Protein AF-A0A2V7GV65-F1 (afdb_monomer_lite)

Foldseek 3Di:
DLQVLLVLLVLLLVLLVVVVVPDVVSVVSNVVSVVSSVVSVVVVPDDQDPDLVSNLCVLCVLVVVLVVLVVVLVVLLVRDDQVVLQVVVQVVCCVVPVHNPCLVCQVVDQPQVVLLVVLVVVVVVVCCLPVVLVCCSVPNDPVSNNVSSVVSSVVSSVVSSVCSVRPHPDCVPPPDDGPCSNCVDDSNVVSVVVD

Sequence (19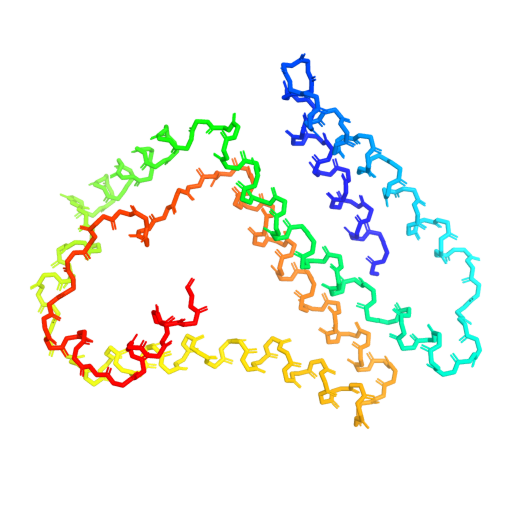5 aa):
MDWWLCAFNIAMAVLWAPLAPAHPTARLLLGCHLLAATLPMLLGWAPPPRARALRLVYDAYPLAWAAAFWTELDLHTRFVNTLRDDQALLSLDRAVFGGHLNQAWLAKMQAGALSELMYLLYLSYYLLLVGVPVFLFFRGTEAQVREGVLRIVLAYLGCILVHAWWPTIGPAVLPLQFPAPLSARWFFRLSHWIA

Radius of gyration: 20.4 Å; chains: 1; bounding box: 42×39×49 Å

Secondary structure (DSSP, 8-state):
-HHHHHHHHHHHHHHHTTTTTT-HHHHHHHHHHHHHHHHHHHHTTSPPPSSHHHHHHHHHHHHHHHHHHHHHHHHHHHHS-HHHHHHHHHHHHHHHHSS-HHHHHHHH---HHHHHHHHHHHHHHHHHHHHHHHHHHHHS-HHHHHHHHHHHHHHHHHHHHHHHHS----TTSS-----HHHHTSHHHHHHHHH-

Structure (mmCIF, N/CA/C/O backbone):
data_AF-A0A2V7GV65-F1
#
_entry.id   AF-A0A2V7GV65-F1
#
loop_
_atom_site.group_PDB
_atom_site.id
_atom_site.type_symbol
_atom_site.label_atom_id
_atom_site.label_alt_id
_atom_site.label_comp_id
_atom_site.label_asym_id
_atom_site.label_entity_id
_atom_site.label_seq_id
_atom_site.pdbx_PDB_ins_code
_atom_site.Cartn_x
_atom_site.Cartn_y
_atom_site.Cartn_z
_atom_site.occupancy
_atom_site.B_iso_or_equiv
_atom_site.auth_seq_id
_atom_site.auth_comp_id
_atom_site.auth_asym_id
_atom_site.auth_atom_id
_atom_site.pdbx_PDB_model_num
ATOM 1 N N . MET A 1 1 ? -3.284 8.066 15.812 1.00 76.56 1 MET A N 1
ATOM 2 C CA . MET A 1 1 ? -3.691 7.165 14.719 1.00 76.56 1 MET A CA 1
ATOM 3 C C . MET A 1 1 ? -4.815 7.791 13.916 1.00 76.56 1 MET A C 1
ATOM 5 O O . MET A 1 1 ? -4.630 8.025 12.733 1.00 76.56 1 MET A O 1
ATOM 9 N N . ASP A 1 2 ? -5.898 8.179 14.583 1.00 83.25 2 ASP A N 1
ATOM 10 C CA . ASP A 1 2 ? -7.108 8.747 13.973 1.00 83.25 2 ASP A CA 1
ATOM 11 C C . ASP A 1 2 ? -6.833 9.970 13.080 1.00 83.25 2 ASP A C 1
ATOM 13 O O . ASP A 1 2 ? -7.269 10.000 11.936 1.00 83.25 2 ASP A O 1
ATOM 17 N N . TRP A 1 3 ? -5.994 10.914 13.526 1.00 85.81 3 TRP A N 1
ATOM 18 C CA . TRP A 1 3 ? -5.584 12.077 12.720 1.00 85.81 3 TRP A CA 1
ATOM 19 C C . TRP A 1 3 ? -4.915 11.718 11.386 1.00 85.81 3 TRP A C 1
ATOM 21 O O . TRP A 1 3 ? -5.128 12.411 10.396 1.00 85.81 3 TRP A O 1
ATOM 31 N N . TRP A 1 4 ? -4.135 10.633 11.338 1.00 87.94 4 TRP A N 1
ATOM 32 C CA . TRP A 1 4 ? -3.495 10.178 10.099 1.00 87.94 4 TRP A CA 1
ATOM 33 C C . TRP A 1 4 ? -4.516 9.604 9.124 1.00 87.94 4 TRP A C 1
ATOM 35 O O . TRP A 1 4 ? -4.431 9.873 7.930 1.00 87.94 4 TRP A O 1
ATOM 45 N N . LEU A 1 5 ? -5.513 8.875 9.628 1.00 88.81 5 LEU A N 1
ATOM 46 C CA . LEU A 1 5 ? -6.619 8.391 8.805 1.00 88.81 5 LEU A CA 1
ATOM 47 C C . LEU A 1 5 ? -7.492 9.543 8.307 1.00 88.81 5 LEU A C 1
ATOM 49 O O . LEU A 1 5 ? -7.909 9.516 7.153 1.00 88.81 5 LEU A O 1
ATOM 53 N N . CYS A 1 6 ? -7.732 10.573 9.123 1.00 90.69 6 CYS A N 1
ATOM 54 C CA . CYS A 1 6 ? -8.422 11.781 8.669 1.00 90.69 6 CYS A CA 1
ATOM 55 C C . CYS A 1 6 ? -7.645 12.475 7.549 1.00 90.69 6 CYS A C 1
ATOM 57 O O . CYS A 1 6 ? -8.202 12.726 6.484 1.00 90.69 6 CYS A O 1
ATOM 59 N N . ALA A 1 7 ? -6.355 12.746 7.774 1.00 91.38 7 ALA A N 1
ATOM 60 C CA . ALA A 1 7 ? -5.491 13.395 6.792 1.00 91.38 7 ALA A CA 1
ATOM 61 C C . ALA A 1 7 ? -5.430 12.602 5.481 1.00 91.38 7 ALA A C 1
ATOM 63 O O . ALA A 1 7 ? -5.526 13.178 4.401 1.00 91.38 7 ALA A O 1
ATOM 64 N N . PHE A 1 8 ? -5.341 11.276 5.575 1.00 91.94 8 PHE A N 1
ATOM 65 C CA . PHE A 1 8 ? -5.341 10.411 4.407 1.00 91.94 8 PHE A CA 1
ATOM 66 C C . PHE A 1 8 ? -6.686 10.426 3.670 1.00 91.94 8 PHE A C 1
ATOM 68 O O . PHE A 1 8 ? -6.701 10.562 2.453 1.00 91.94 8 PHE A O 1
ATOM 75 N N . ASN A 1 9 ? -7.821 10.351 4.375 1.00 93.69 9 ASN A N 1
ATOM 76 C CA . ASN A 1 9 ? -9.134 10.476 3.734 1.00 93.69 9 ASN A CA 1
ATOM 77 C C . ASN A 1 9 ? -9.289 11.835 3.035 1.00 93.69 9 ASN A C 1
ATOM 79 O O . ASN A 1 9 ? -9.802 11.890 1.924 1.00 93.69 9 ASN A O 1
ATOM 83 N N . ILE A 1 10 ? -8.792 12.925 3.625 1.00 94.50 10 ILE A N 1
ATOM 84 C CA . ILE A 1 10 ? -8.769 14.237 2.961 1.00 94.50 10 ILE A CA 1
ATOM 85 C C . ILE A 1 10 ? -7.913 14.186 1.689 1.00 94.50 10 ILE A C 1
ATOM 87 O O . ILE A 1 10 ? -8.344 14.674 0.648 1.00 94.50 10 ILE A O 1
ATOM 91 N N . ALA A 1 11 ? -6.729 13.572 1.743 1.00 94.06 11 ALA A N 1
ATOM 92 C CA . ALA A 1 11 ? -5.868 13.425 0.572 1.00 94.06 11 ALA A CA 1
ATOM 93 C C . ALA A 1 11 ? -6.544 12.613 -0.549 1.00 94.06 11 ALA A C 1
ATOM 95 O O . ALA A 1 11 ? -6.518 13.032 -1.704 1.00 94.06 11 ALA A O 1
ATOM 96 N N . MET A 1 12 ? -7.224 11.514 -0.214 1.00 93.69 12 MET A N 1
ATOM 97 C CA . MET A 1 12 ? -7.997 10.731 -1.186 1.00 93.69 12 MET A CA 1
ATOM 98 C C . MET A 1 12 ? -9.207 11.503 -1.724 1.00 93.69 12 MET A C 1
ATOM 100 O O . MET A 1 12 ? -9.499 11.445 -2.914 1.00 93.69 12 MET A O 1
ATOM 104 N N . ALA A 1 13 ? -9.889 12.300 -0.898 1.00 94.94 13 ALA A N 1
ATOM 105 C CA . ALA A 1 13 ? -10.946 13.188 -1.377 1.00 94.94 13 ALA A CA 1
ATOM 106 C C . ALA A 1 13 ? -10.407 14.187 -2.419 1.00 94.94 13 ALA A C 1
ATOM 108 O O . ALA A 1 13 ? -11.016 14.374 -3.471 1.00 94.94 13 ALA A O 1
ATOM 109 N N . VAL A 1 14 ? -9.237 14.784 -2.167 1.00 95.19 14 VAL A N 1
ATOM 110 C CA . VAL A 1 14 ? -8.560 15.669 -3.131 1.00 95.19 14 VAL A CA 1
ATOM 111 C C . VAL A 1 14 ? -8.212 14.924 -4.421 1.00 95.19 14 VAL A C 1
ATOM 113 O O . VAL A 1 14 ? -8.391 15.483 -5.501 1.00 95.19 14 VAL A O 1
ATOM 116 N N . LEU A 1 15 ? -7.780 13.666 -4.323 1.00 93.19 15 LEU A N 1
ATOM 117 C CA . LEU A 1 15 ? -7.476 12.807 -5.468 1.00 93.19 15 LEU A CA 1
ATOM 118 C C . LEU A 1 15 ? -8.715 12.538 -6.345 1.00 93.19 15 LEU A C 1
ATOM 120 O O . LEU A 1 15 ? -8.641 12.615 -7.569 1.00 93.19 15 LEU A O 1
ATOM 124 N N . TRP A 1 16 ? -9.868 12.258 -5.731 1.00 95.00 16 TRP A N 1
ATOM 125 C CA . TRP A 1 16 ? -11.105 11.929 -6.451 1.00 95.00 16 TRP A CA 1
ATOM 126 C C . TRP A 1 16 ? -11.873 13.143 -6.976 1.00 95.00 16 TRP A C 1
ATOM 128 O O . TRP A 1 16 ? -12.645 13.017 -7.933 1.00 95.00 16 TRP A O 1
ATOM 138 N N . ALA A 1 17 ? -11.679 14.323 -6.383 1.00 96.25 17 ALA A N 1
ATOM 139 C CA . ALA A 1 17 ? -12.426 15.530 -6.734 1.00 96.25 17 ALA A CA 1
ATOM 140 C C . ALA A 1 17 ? -12.362 15.914 -8.232 1.00 96.25 17 ALA A C 1
ATOM 142 O O . ALA A 1 17 ? -13.417 16.221 -8.791 1.00 96.25 17 ALA A O 1
ATOM 143 N N . PRO A 1 18 ? -11.211 15.845 -8.931 1.00 95.12 18 PRO A N 1
ATOM 144 C CA . PRO A 1 18 ? -11.138 16.140 -10.364 1.00 95.12 18 PRO A CA 1
ATOM 145 C C . PRO A 1 18 ? -11.919 15.155 -11.245 1.00 95.12 18 PRO A C 1
ATOM 147 O O . PRO A 1 18 ? -12.380 15.526 -12.322 1.00 95.12 18 PRO A O 1
ATOM 150 N N . LEU A 1 19 ? -12.086 13.907 -10.796 1.00 94.50 19 LEU A N 1
ATOM 151 C CA . LEU A 1 19 ? -12.763 12.838 -11.542 1.00 94.50 19 LEU A CA 1
ATOM 152 C C . LEU A 1 19 ? -14.285 12.828 -11.307 1.00 94.50 19 LEU A C 1
ATOM 154 O O . LEU A 1 19 ? -15.048 12.295 -12.118 1.00 94.50 19 LEU A O 1
ATOM 158 N N . ALA A 1 20 ? -14.743 13.439 -10.213 1.00 95.81 20 ALA A N 1
ATOM 159 C CA . ALA A 1 20 ? -16.138 13.481 -9.780 1.00 95.81 20 ALA A CA 1
ATOM 160 C C . ALA A 1 20 ? -17.137 14.046 -10.827 1.00 95.81 20 ALA A C 1
ATOM 162 O O . ALA A 1 20 ? -18.238 13.499 -10.966 1.00 95.81 20 ALA A O 1
ATOM 163 N N . PRO A 1 21 ? -16.827 15.091 -11.619 1.00 95.81 21 PRO A N 1
ATOM 164 C CA . PRO A 1 21 ? -17.759 15.570 -12.642 1.00 95.81 21 PRO A CA 1
ATOM 165 C C . PRO A 1 21 ? -18.045 14.516 -13.721 1.00 95.81 21 PRO A C 1
ATOM 167 O O . PRO A 1 21 ? -19.189 14.371 -14.154 1.00 95.81 21 PRO A O 1
ATOM 170 N N . ALA A 1 22 ? -17.023 13.744 -14.102 1.00 94.50 22 ALA A N 1
ATOM 171 C CA . ALA A 1 22 ? -17.084 12.784 -15.200 1.00 94.50 22 ALA A CA 1
ATOM 172 C C . ALA A 1 22 ? -17.579 11.391 -14.773 1.00 94.50 22 ALA A C 1
ATOM 174 O O . ALA A 1 22 ? -18.235 10.712 -15.563 1.00 94.50 22 ALA A O 1
ATOM 175 N N . HIS A 1 23 ? -17.311 10.964 -13.532 1.00 94.94 23 HIS A N 1
ATOM 176 C CA . HIS A 1 23 ? -17.555 9.584 -13.102 1.00 94.94 23 HIS A CA 1
ATOM 177 C C . HIS A 1 23 ? -18.429 9.500 -11.836 1.00 94.94 23 HIS A C 1
ATOM 179 O O . HIS A 1 23 ? -18.063 10.047 -10.794 1.00 94.94 23 HIS A O 1
ATOM 185 N N . PRO A 1 24 ? -19.565 8.769 -11.862 1.00 94.94 24 PRO A N 1
ATOM 186 C CA . PRO A 1 24 ? -20.436 8.629 -10.692 1.00 94.94 24 PRO A CA 1
ATOM 187 C C . PRO A 1 24 ? -19.741 7.909 -9.531 1.00 94.94 24 PRO A C 1
ATOM 189 O O . PRO A 1 24 ? -19.934 8.287 -8.379 1.00 94.94 24 PRO A O 1
ATOM 192 N N . THR A 1 25 ? -18.885 6.929 -9.828 1.00 94.00 25 THR A N 1
ATOM 193 C CA . THR A 1 25 ? -18.099 6.215 -8.815 1.00 94.00 25 THR A CA 1
ATOM 194 C C . THR A 1 25 ? -17.119 7.146 -8.102 1.00 94.00 25 THR A C 1
ATOM 196 O O . THR A 1 25 ? -17.028 7.104 -6.881 1.00 94.00 25 THR A O 1
ATOM 199 N N . ALA A 1 26 ? -16.465 8.058 -8.832 1.00 94.31 26 ALA A N 1
ATOM 200 C CA . ALA A 1 26 ? -15.588 9.067 -8.239 1.00 94.31 26 ALA A CA 1
ATOM 201 C C . ALA A 1 26 ? -16.354 10.034 -7.320 1.00 94.31 26 ALA A C 1
ATOM 203 O O . ALA A 1 26 ? -15.852 10.392 -6.258 1.00 94.31 26 ALA A O 1
ATOM 204 N N . ARG A 1 27 ? -17.597 10.412 -7.671 1.00 95.88 27 ARG A N 1
ATOM 205 C CA . ARG A 1 27 ? -18.460 11.213 -6.774 1.00 95.88 27 ARG A CA 1
ATOM 206 C C . ARG A 1 27 ? -18.785 10.483 -5.484 1.00 95.88 27 ARG A C 1
ATOM 208 O O . ARG A 1 27 ? -18.746 11.092 -4.418 1.00 95.88 27 ARG A O 1
ATOM 215 N N . LEU A 1 28 ? -19.136 9.203 -5.595 1.00 95.75 28 LEU A N 1
ATOM 216 C CA . LEU A 1 28 ? -19.447 8.381 -4.434 1.00 95.75 28 LEU A CA 1
ATOM 217 C C . LEU A 1 28 ? -18.231 8.291 -3.510 1.00 95.75 28 LEU A C 1
ATOM 219 O O . LEU A 1 28 ? -18.363 8.581 -2.327 1.00 95.75 28 LEU A O 1
ATOM 223 N N . LEU A 1 29 ? -17.054 7.976 -4.055 1.00 94.94 29 LEU A N 1
ATOM 224 C CA . LEU A 1 29 ? -15.817 7.861 -3.281 1.00 94.94 29 LEU A CA 1
ATOM 225 C C . LEU A 1 29 ? -15.398 9.187 -2.650 1.00 94.94 29 LEU A C 1
ATOM 227 O O . LEU A 1 29 ? -15.085 9.215 -1.463 1.00 94.94 29 LEU A O 1
ATOM 231 N N . LEU A 1 30 ? -15.498 10.299 -3.382 1.00 95.88 30 LEU A N 1
ATOM 232 C CA . LEU A 1 30 ? -15.306 11.636 -2.820 1.00 95.88 30 LEU A CA 1
ATOM 233 C C . LEU A 1 30 ? -16.209 11.862 -1.596 1.00 95.88 30 LEU A C 1
ATOM 235 O O . LEU A 1 30 ? -15.724 12.250 -0.534 1.00 95.88 30 LEU A O 1
ATOM 239 N N . GLY A 1 31 ? -17.511 11.587 -1.726 1.00 95.50 31 GLY A N 1
ATOM 240 C CA . GLY A 1 31 ? -18.463 11.708 -0.620 1.00 95.50 31 GLY A CA 1
ATOM 241 C C . GLY A 1 31 ? -18.125 10.785 0.554 1.00 95.50 31 GLY A C 1
ATOM 242 O O . GLY A 1 31 ? -18.148 11.224 1.706 1.00 95.50 31 GLY A O 1
ATOM 243 N N . CYS A 1 32 ? -17.750 9.536 0.267 1.00 94.12 32 CYS A N 1
ATOM 244 C CA . CYS A 1 32 ? -17.309 8.568 1.265 1.00 94.12 32 CYS A CA 1
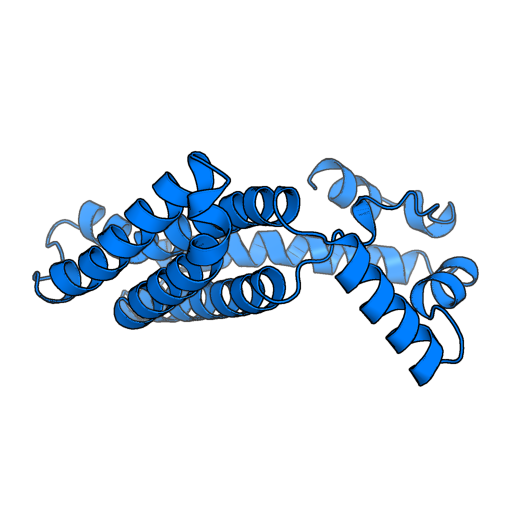ATOM 245 C C . CYS A 1 32 ? -16.081 9.067 2.028 1.00 94.12 32 CYS A C 1
ATOM 247 O O . CYS A 1 32 ? -16.111 9.044 3.252 1.00 94.12 32 CYS A O 1
ATOM 249 N N . HIS A 1 33 ? -15.044 9.577 1.362 1.00 94.38 33 HIS A N 1
ATOM 250 C CA . HIS A 1 33 ? -13.856 10.095 2.046 1.00 94.38 33 HIS A CA 1
ATOM 251 C C . HIS A 1 33 ? -14.125 11.362 2.847 1.00 94.38 33 HIS A C 1
ATOM 253 O O . HIS A 1 33 ? -13.596 11.495 3.947 1.00 94.38 33 HIS A O 1
ATOM 259 N N . LEU A 1 34 ? -14.953 12.281 2.345 1.00 93.88 34 LEU A N 1
ATOM 260 C CA . LEU A 1 34 ? -15.326 13.476 3.106 1.00 93.88 34 LEU A CA 1
ATOM 261 C C . LEU A 1 34 ? -16.069 13.096 4.390 1.00 93.88 34 LEU A C 1
ATOM 263 O O . LEU A 1 34 ? -15.726 13.586 5.466 1.00 93.88 34 LEU A O 1
ATOM 267 N N . LEU A 1 35 ? -17.032 12.173 4.303 1.00 92.31 35 LEU A N 1
ATOM 268 C CA . LEU A 1 35 ? -17.715 11.636 5.479 1.00 92.31 35 LEU A CA 1
ATOM 269 C C . LEU A 1 35 ? -16.721 10.924 6.402 1.00 92.31 35 LEU A C 1
A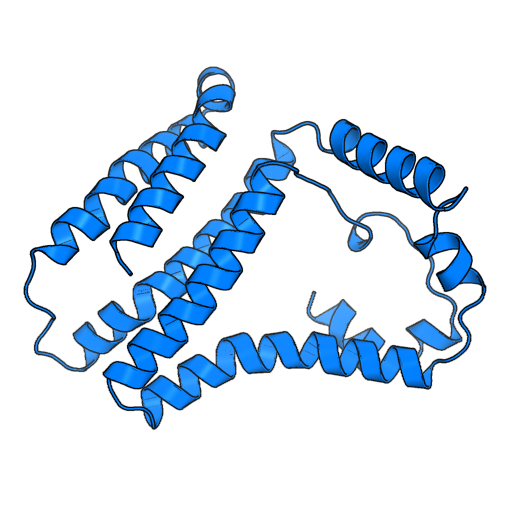TOM 271 O O . LEU A 1 35 ? -16.695 11.149 7.612 1.00 92.31 35 LEU A O 1
ATOM 275 N N . ALA A 1 36 ? -15.870 10.083 5.834 1.00 89.88 36 ALA A N 1
ATOM 276 C CA . ALA A 1 36 ? -14.982 9.240 6.599 1.00 89.88 36 ALA A CA 1
ATOM 277 C C . ALA A 1 36 ? -13.762 9.977 7.169 1.00 89.88 36 ALA A C 1
ATOM 279 O O . ALA A 1 36 ? -13.167 9.496 8.123 1.00 89.88 36 ALA A O 1
ATOM 280 N N . ALA A 1 37 ? -13.445 11.181 6.693 1.00 90.44 37 ALA A N 1
ATOM 281 C CA . ALA A 1 37 ? -12.513 12.092 7.354 1.00 90.44 37 ALA A CA 1
ATOM 282 C C . ALA A 1 37 ? -13.072 12.633 8.683 1.00 90.44 37 ALA A C 1
ATOM 284 O O . ALA A 1 37 ? -12.301 12.966 9.581 1.00 90.44 37 ALA A O 1
ATOM 285 N N . THR A 1 38 ? -14.400 12.694 8.841 1.00 86.50 38 THR A N 1
ATOM 286 C CA . THR A 1 38 ? -15.036 13.155 10.090 1.00 86.50 38 THR A CA 1
ATOM 287 C C . THR A 1 38 ? -15.172 12.044 11.133 1.00 86.50 38 THR A C 1
ATOM 289 O O . THR A 1 38 ? -15.122 12.307 12.332 1.00 86.50 38 THR A O 1
ATOM 292 N N . LEU A 1 39 ? -15.279 10.786 10.696 1.00 81.12 39 LEU A N 1
ATOM 293 C CA . LEU A 1 39 ? -15.510 9.622 11.559 1.00 81.12 39 LEU A CA 1
ATOM 294 C C . LEU A 1 39 ? -14.404 9.390 12.607 1.00 81.12 39 LEU A C 1
ATOM 296 O O . LEU A 1 39 ? -14.743 9.284 13.785 1.00 81.12 39 LEU A O 1
ATOM 300 N N . PRO A 1 40 ? -13.101 9.362 12.264 1.00 74.50 40 PRO A N 1
ATOM 301 C CA . PRO A 1 40 ? -12.049 9.202 13.260 1.00 74.50 40 PRO A CA 1
ATOM 302 C C . PRO A 1 40 ? -11.941 10.415 14.194 1.00 74.50 40 PRO A C 1
ATOM 304 O O . PRO A 1 40 ? -11.561 10.248 15.349 1.00 74.50 40 PRO A O 1
ATOM 307 N N . MET A 1 41 ? -12.332 11.621 13.749 1.00 73.25 41 MET A N 1
ATOM 308 C CA . MET A 1 41 ? -12.416 12.790 14.640 1.00 73.25 41 MET A CA 1
ATOM 309 C C . MET A 1 41 ? -13.515 12.604 15.692 1.00 73.25 41 MET A C 1
ATOM 311 O O . MET A 1 41 ? -13.284 12.867 16.868 1.00 73.25 41 MET A O 1
ATOM 315 N N . LEU A 1 42 ? -14.684 12.100 15.281 1.00 77.44 42 LEU A N 1
ATOM 316 C CA . LEU A 1 42 ? -15.796 11.795 16.185 1.00 77.44 42 LEU A CA 1
ATOM 317 C C . LEU A 1 42 ? -15.453 10.645 17.144 1.00 77.44 42 LEU A C 1
ATOM 319 O O . LEU A 1 42 ? -15.747 10.723 18.336 1.00 77.44 42 LEU A O 1
ATOM 323 N N . LEU A 1 43 ? -14.797 9.595 16.644 1.00 74.50 43 LEU A N 1
ATOM 324 C CA . LEU A 1 43 ? -14.360 8.455 17.454 1.00 74.50 43 LEU A CA 1
ATOM 325 C C . LEU A 1 43 ? -13.249 8.830 18.439 1.00 74.50 43 LEU A C 1
ATOM 327 O O . LEU A 1 43 ? -13.245 8.317 19.554 1.00 74.50 43 LEU A O 1
ATOM 331 N N . GLY A 1 44 ? -12.362 9.761 18.078 1.00 71.19 44 GLY A N 1
ATOM 332 C CA . GLY A 1 44 ? -11.310 10.259 18.966 1.00 71.19 44 GLY A CA 1
ATOM 333 C C . GLY A 1 44 ? -11.835 10.992 20.207 1.00 71.19 44 GLY A C 1
ATOM 334 O O . GLY A 1 44 ? -11.093 11.168 21.172 1.00 71.19 44 GLY A O 1
ATOM 335 N N . TRP A 1 45 ? -13.104 11.413 20.207 1.00 76.12 45 TRP A N 1
ATOM 336 C CA . TRP A 1 45 ? -13.772 12.008 21.371 1.00 76.12 45 TRP A CA 1
ATOM 337 C C . TRP A 1 45 ? -14.529 10.983 22.221 1.00 76.12 45 TRP A C 1
ATOM 339 O O . TRP A 1 45 ? -14.919 11.286 23.350 1.00 76.12 45 TRP A O 1
ATOM 349 N N . ALA A 1 46 ? -14.737 9.769 21.709 1.00 80.94 46 ALA A N 1
ATOM 350 C CA . ALA A 1 46 ? -15.391 8.706 22.451 1.00 80.94 46 ALA A CA 1
ATOM 351 C C . ALA A 1 46 ? -14.384 7.992 23.374 1.00 80.94 46 ALA A 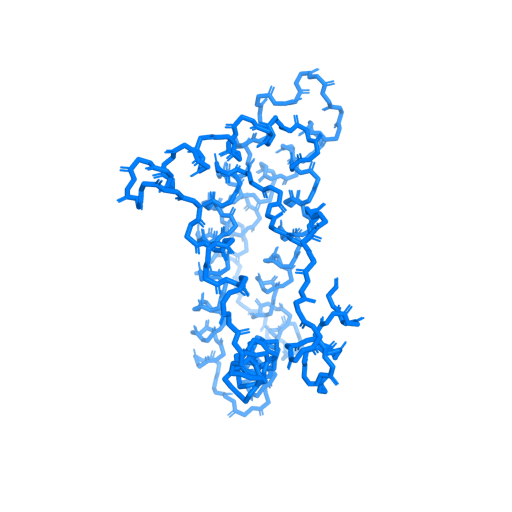C 1
ATOM 353 O O . ALA A 1 46 ? -13.243 7.735 22.982 1.00 80.94 46 ALA A O 1
ATOM 354 N N . PRO A 1 47 ? -14.781 7.617 24.604 1.00 79.69 47 PRO A N 1
ATOM 355 C CA . PRO A 1 47 ? -13.938 6.777 25.441 1.00 79.69 47 PRO A CA 1
ATOM 356 C C . PRO A 1 47 ? -13.747 5.402 24.777 1.00 79.69 47 PRO A C 1
ATOM 358 O O . PRO A 1 47 ? -14.694 4.860 24.198 1.00 79.69 47 PRO A O 1
ATOM 361 N N . PRO A 1 48 ? -12.556 4.790 24.891 1.00 82.00 48 PRO A N 1
ATOM 362 C CA . PRO A 1 48 ? -12.286 3.517 24.240 1.00 82.00 48 PRO A CA 1
ATOM 363 C C . PRO A 1 48 ? -13.197 2.406 24.797 1.00 82.00 48 PRO A C 1
ATOM 365 O O . PRO A 1 48 ? -13.461 2.377 26.009 1.00 82.00 48 PRO A O 1
ATOM 368 N N . PRO A 1 49 ? -13.653 1.449 23.963 1.00 87.00 49 PRO A N 1
ATOM 369 C CA . PRO A 1 49 ? -14.601 0.422 24.386 1.00 87.00 49 PRO A CA 1
ATOM 370 C C . PRO A 1 49 ? -14.100 -0.396 25.581 1.00 87.00 49 PRO A C 1
ATOM 372 O O . PRO A 1 49 ? -12.945 -0.825 25.622 1.00 87.00 49 PRO A O 1
ATOM 375 N N . ARG A 1 50 ? -14.970 -0.654 26.565 1.00 87.06 50 ARG A N 1
ATOM 376 C CA . ARG A 1 50 ? -14.617 -1.466 27.748 1.00 87.06 50 ARG A CA 1
ATOM 377 C C . ARG A 1 50 ? -14.548 -2.963 27.440 1.00 87.06 50 ARG A C 1
ATOM 379 O O . ARG A 1 50 ? -13.730 -3.669 28.017 1.00 87.06 50 ARG A O 1
ATOM 386 N N . ALA A 1 51 ? -15.398 -3.451 26.537 1.00 90.75 51 ALA A N 1
ATOM 387 C CA . ALA A 1 51 ? -15.406 -4.856 26.151 1.00 90.75 51 ALA A CA 1
ATOM 388 C C . ALA A 1 51 ? -14.170 -5.192 25.305 1.00 90.75 51 ALA A C 1
ATOM 390 O O . ALA A 1 51 ? -13.899 -4.524 24.306 1.00 90.75 51 ALA A O 1
ATOM 391 N N . ARG A 1 52 ? -13.456 -6.266 25.667 1.00 85.38 52 ARG A N 1
ATOM 392 C CA . ARG A 1 52 ? -12.213 -6.688 24.998 1.00 85.38 52 ARG A CA 1
ATOM 393 C C . ARG A 1 52 ? -12.387 -6.905 23.492 1.00 85.38 52 ARG A C 1
ATOM 395 O O . ARG A 1 52 ? -11.531 -6.486 22.725 1.00 85.38 52 ARG A O 1
ATOM 402 N N . ALA A 1 53 ? -13.495 -7.518 23.073 1.00 87.75 53 ALA A N 1
ATOM 403 C CA . ALA A 1 53 ? -13.783 -7.751 21.657 1.00 87.75 53 ALA A CA 1
ATOM 404 C C . ALA A 1 53 ? -13.949 -6.436 20.877 1.00 87.75 53 ALA A C 1
ATOM 406 O O . ALA A 1 53 ? -13.344 -6.264 19.825 1.00 87.75 53 ALA A O 1
ATOM 407 N N . LEU A 1 54 ? -14.703 -5.476 21.425 1.00 88.38 54 LEU A N 1
ATOM 408 C CA . LEU A 1 54 ? -14.887 -4.160 20.804 1.00 88.38 54 LEU A CA 1
ATOM 409 C C . LEU A 1 54 ? -13.587 -3.355 20.770 1.00 88.38 54 LEU A C 1
ATOM 411 O O . LEU A 1 54 ? -13.334 -2.651 19.799 1.00 88.38 54 LEU A O 1
ATOM 415 N N . ARG A 1 55 ? -12.748 -3.479 21.803 1.00 87.50 55 ARG A N 1
ATOM 416 C CA . ARG A 1 55 ? -11.424 -2.851 21.822 1.00 87.50 55 ARG A CA 1
ATOM 417 C C . ARG A 1 55 ? -10.505 -3.433 20.753 1.00 87.50 55 ARG A C 1
ATOM 419 O O . ARG A 1 55 ? -9.855 -2.674 20.057 1.00 87.50 55 ARG A O 1
ATOM 426 N N . LEU A 1 56 ? -10.516 -4.751 20.557 1.00 86.56 56 LEU A N 1
ATOM 427 C CA . LEU A 1 56 ? -9.735 -5.383 19.492 1.00 86.56 56 LEU A CA 1
ATOM 428 C C . LEU A 1 56 ? -10.178 -4.904 18.103 1.00 86.56 56 LEU A C 1
ATOM 430 O O . LEU A 1 56 ? -9.333 -4.605 17.268 1.00 86.56 56 LEU A O 1
ATOM 434 N N . VAL A 1 57 ? -11.487 -4.765 17.873 1.00 88.50 57 VAL A N 1
ATOM 435 C CA . VAL A 1 57 ? -12.008 -4.160 16.636 1.00 88.50 57 VAL A CA 1
ATOM 436 C C . VAL A 1 57 ? -11.552 -2.704 16.509 1.00 88.50 57 VAL A C 1
ATOM 438 O O . VAL A 1 57 ? -11.115 -2.300 15.437 1.00 88.50 57 VAL A O 1
ATOM 441 N N . TYR A 1 58 ? -11.591 -1.933 17.598 1.00 87.69 58 TYR A N 1
ATOM 442 C CA . TYR A 1 58 ? -11.110 -0.551 17.629 1.00 87.69 58 TYR A CA 1
ATOM 443 C C . TYR A 1 58 ? -9.595 -0.429 17.368 1.00 87.69 58 TYR A C 1
ATOM 445 O O . TYR A 1 58 ? -9.144 0.501 16.715 1.00 87.69 58 TYR A O 1
ATOM 453 N N . ASP A 1 59 ? -8.782 -1.372 17.825 1.00 89.06 59 ASP A N 1
ATOM 454 C CA . ASP A 1 59 ? -7.342 -1.336 17.563 1.00 89.06 59 ASP A CA 1
ATOM 455 C C . ASP A 1 59 ? -7.002 -1.852 16.153 1.00 89.06 59 ASP A C 1
ATOM 457 O O . ASP A 1 59 ? -5.991 -1.459 15.572 1.00 89.06 59 ASP A O 1
ATOM 461 N N . ALA A 1 60 ? -7.849 -2.713 15.577 1.00 90.44 60 ALA A N 1
ATOM 462 C CA . ALA A 1 60 ? -7.639 -3.321 14.264 1.00 90.44 60 ALA A CA 1
ATOM 463 C C . ALA A 1 60 ? -8.280 -2.552 13.095 1.00 90.44 60 ALA A C 1
ATOM 465 O O . ALA A 1 60 ? -7.844 -2.735 11.955 1.00 90.44 60 ALA A O 1
ATOM 466 N N . TYR A 1 61 ? -9.286 -1.696 13.334 1.00 89.75 61 TYR A N 1
ATOM 467 C CA . TYR A 1 61 ? -10.024 -1.008 12.260 1.00 89.75 61 TYR A CA 1
ATOM 468 C C . TYR A 1 61 ? -9.127 -0.271 11.250 1.00 89.75 61 TYR A C 1
ATOM 470 O O . TYR A 1 61 ? -9.445 -0.302 10.060 1.00 89.75 61 TYR A O 1
ATOM 478 N N . PRO A 1 62 ? -7.991 0.341 11.636 1.00 91.12 62 PRO A N 1
ATOM 479 C CA . PRO A 1 62 ? -7.157 1.036 10.665 1.00 91.12 62 PRO A CA 1
ATOM 480 C C . PRO A 1 62 ? -6.465 0.107 9.663 1.00 91.12 62 PRO A C 1
ATOM 482 O O . PRO A 1 62 ? -6.164 0.535 8.552 1.00 91.12 62 PRO A O 1
ATOM 485 N N . LEU A 1 63 ? -6.214 -1.157 10.031 1.00 91.88 63 LEU A N 1
ATOM 486 C CA . LEU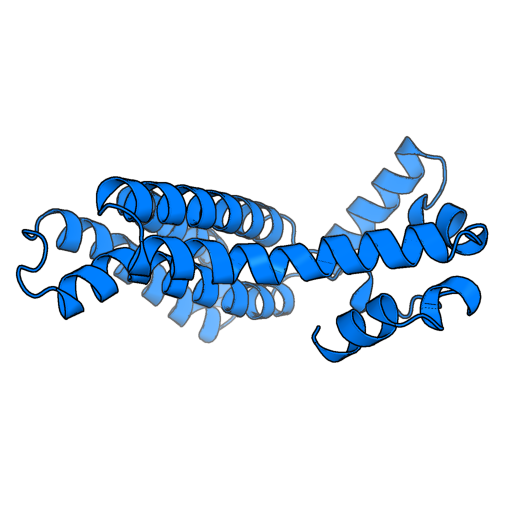 A 1 63 ? -5.690 -2.159 9.097 1.00 91.88 63 LEU A CA 1
ATOM 487 C C . LEU A 1 63 ? -6.736 -2.495 8.036 1.00 91.88 63 LEU A C 1
ATOM 489 O O . LEU A 1 63 ? -6.414 -2.546 6.851 1.00 91.88 63 LEU A O 1
ATOM 493 N N . ALA A 1 64 ? -7.994 -2.672 8.455 1.00 90.19 64 ALA A N 1
ATOM 494 C CA . ALA A 1 64 ? -9.106 -2.868 7.528 1.00 90.19 64 ALA A CA 1
ATOM 495 C C . ALA A 1 64 ? -9.255 -1.660 6.592 1.00 90.19 64 ALA A C 1
ATOM 497 O O . ALA A 1 64 ? -9.488 -1.819 5.396 1.00 90.19 64 ALA A O 1
ATOM 498 N N . TRP A 1 65 ? -9.038 -0.459 7.124 1.00 89.19 65 TRP A N 1
ATOM 499 C CA . TRP A 1 65 ? -9.058 0.768 6.345 1.00 89.19 65 TRP A CA 1
ATOM 500 C C . TRP A 1 65 ? -7.929 0.835 5.307 1.00 89.19 65 TRP A C 1
ATOM 502 O O . TRP A 1 65 ? -8.184 1.126 4.141 1.00 89.19 65 TRP A O 1
ATOM 512 N N . ALA A 1 66 ? -6.694 0.508 5.697 1.00 89.56 66 ALA A N 1
ATOM 513 C CA . ALA A 1 66 ? -5.563 0.436 4.771 1.00 89.56 66 ALA A CA 1
ATOM 514 C C . ALA A 1 66 ? -5.803 -0.593 3.650 1.00 89.56 66 ALA A C 1
ATOM 516 O O . ALA A 1 66 ? -5.498 -0.320 2.490 1.00 89.56 66 ALA A O 1
ATOM 517 N N . ALA A 1 67 ? -6.404 -1.743 3.975 1.00 89.31 67 ALA A N 1
ATOM 518 C CA . ALA A 1 67 ? -6.786 -2.747 2.984 1.00 89.31 67 ALA A CA 1
ATOM 519 C C . ALA A 1 67 ? -7.874 -2.239 2.019 1.00 89.31 67 ALA A C 1
ATOM 521 O O . ALA A 1 67 ? -7.779 -2.471 0.816 1.00 89.31 67 ALA A O 1
ATOM 522 N N . ALA A 1 68 ? -8.876 -1.506 2.516 1.00 90.25 68 ALA A N 1
ATOM 523 C CA . ALA A 1 68 ? -9.899 -0.897 1.666 1.00 90.25 68 ALA A CA 1
ATOM 524 C C . ALA A 1 68 ? -9.286 0.113 0.680 1.00 90.25 68 ALA A C 1
ATOM 526 O O . ALA A 1 68 ? -9.541 0.031 -0.521 1.00 90.25 68 ALA A O 1
ATOM 527 N N . PHE A 1 69 ? -8.397 0.991 1.154 1.00 90.12 69 PHE A N 1
ATOM 528 C CA . PHE A 1 69 ? -7.694 1.943 0.288 1.00 90.12 69 PHE A CA 1
ATOM 529 C C . PHE A 1 69 ? -6.832 1.264 -0.777 1.00 90.12 69 PHE A C 1
ATOM 531 O O . PHE A 1 69 ? -6.734 1.757 -1.897 1.00 90.12 69 PHE A O 1
ATOM 538 N N . TRP A 1 70 ? -6.229 0.116 -0.459 1.00 87.38 70 TRP A N 1
ATOM 539 C CA . TRP A 1 70 ? -5.492 -0.662 -1.452 1.00 87.38 70 TRP A CA 1
ATOM 540 C C . TRP A 1 70 ? -6.391 -1.108 -2.613 1.00 87.38 70 TRP A C 1
ATOM 542 O O . TRP A 1 70 ? -6.014 -0.970 -3.772 1.00 87.38 70 TRP A O 1
ATOM 552 N N . THR A 1 71 ? -7.604 -1.589 -2.322 1.00 87.50 71 THR A N 1
ATOM 553 C CA . THR A 1 71 ? -8.558 -1.983 -3.379 1.00 87.50 71 THR A CA 1
ATOM 554 C C . THR A 1 71 ? -9.065 -0.795 -4.193 1.00 87.50 71 THR A C 1
ATOM 556 O O . THR A 1 71 ? -9.314 -0.908 -5.389 1.00 87.50 71 THR A O 1
ATOM 559 N N . GLU A 1 72 ? -9.187 0.362 -3.554 1.00 91.44 72 GLU A N 1
ATOM 560 C CA . GLU A 1 72 ? -9.611 1.602 -4.192 1.00 91.44 72 GLU A CA 1
ATOM 561 C C . GLU A 1 72 ? -8.566 2.138 -5.183 1.00 91.44 72 GLU A C 1
ATOM 563 O O . GLU A 1 72 ? -8.912 2.744 -6.199 1.00 91.44 72 GLU A O 1
ATOM 568 N N . LEU A 1 73 ? -7.286 1.862 -4.931 1.00 88.25 73 LEU A N 1
ATOM 569 C CA . LEU A 1 73 ? -6.182 2.268 -5.793 1.00 88.25 73 LEU A CA 1
ATOM 570 C C . LEU A 1 73 ? -6.274 1.646 -7.196 1.00 88.25 73 LEU A C 1
ATOM 572 O O . LEU A 1 73 ? -6.060 2.348 -8.180 1.00 88.25 73 LEU A O 1
ATOM 576 N N . ASP A 1 74 ? -6.665 0.370 -7.298 1.00 86.12 74 ASP A N 1
ATOM 577 C CA . ASP A 1 74 ? -6.918 -0.304 -8.586 1.00 86.12 74 ASP A CA 1
ATOM 578 C C . ASP A 1 74 ? -8.068 0.350 -9.366 1.00 86.12 74 ASP A C 1
ATOM 580 O O . ASP A 1 74 ? -8.084 0.384 -10.595 1.00 86.12 74 ASP A O 1
ATOM 584 N N . LEU A 1 75 ? -9.049 0.905 -8.660 1.00 89.25 75 LEU A N 1
ATOM 585 C CA . LEU A 1 75 ? -10.118 1.648 -9.305 1.00 89.25 75 LEU A CA 1
ATOM 586 C C . LEU A 1 75 ? -9.620 3.015 -9.793 1.00 89.25 75 LEU A C 1
ATOM 588 O O . LEU A 1 75 ? -9.969 3.430 -10.897 1.00 89.25 75 LEU A O 1
ATOM 592 N N . HIS A 1 76 ? -8.791 3.698 -9.002 1.00 90.62 76 HIS A N 1
ATOM 593 C CA . HIS A 1 76 ? -8.189 4.971 -9.390 1.00 90.62 76 HIS A CA 1
ATOM 594 C C . HIS A 1 76 ? -7.325 4.836 -10.652 1.00 90.62 76 HIS A C 1
ATOM 596 O O . HIS A 1 76 ? -7.502 5.615 -11.592 1.00 90.62 76 HIS A O 1
ATOM 602 N N . THR A 1 77 ? -6.463 3.815 -10.731 1.00 88.25 77 THR A N 1
ATOM 603 C CA . THR A 1 77 ? -5.590 3.572 -11.898 1.00 88.25 77 THR A CA 1
ATOM 604 C C . THR A 1 77 ? -6.368 3.359 -13.201 1.00 88.25 77 THR A C 1
ATOM 606 O O . THR A 1 77 ? -5.852 3.673 -14.269 1.00 88.25 77 THR A O 1
ATOM 609 N N . ARG A 1 78 ? -7.625 2.899 -13.139 1.00 86.94 78 ARG A N 1
ATOM 610 C CA . ARG A 1 78 ? -8.506 2.742 -14.315 1.00 86.94 78 ARG A CA 1
ATOM 611 C C . ARG A 1 78 ? -9.089 4.055 -14.837 1.00 86.94 78 ARG A C 1
ATOM 613 O O . ARG A 1 78 ? -9.521 4.102 -15.987 1.00 86.94 78 ARG A O 1
ATOM 620 N N . PHE A 1 79 ? -9.150 5.095 -14.007 1.00 88.56 79 PHE A N 1
ATOM 621 C CA . PHE A 1 79 ? -9.718 6.396 -14.378 1.00 88.56 79 PHE A CA 1
ATOM 622 C C . PHE A 1 79 ? -8.664 7.431 -14.779 1.00 88.56 79 PHE A C 1
ATOM 624 O O . PHE A 1 79 ? -9.006 8.458 -15.365 1.00 88.56 79 PHE A O 1
ATOM 631 N N . VAL A 1 80 ? -7.393 7.170 -14.483 1.00 88.06 80 VAL A N 1
ATOM 632 C CA . VAL A 1 80 ? -6.271 8.066 -14.781 1.00 88.06 80 VAL A CA 1
ATOM 633 C C . VAL A 1 80 ? -5.414 7.526 -15.922 1.00 88.06 80 VAL A C 1
ATOM 635 O O . VAL A 1 80 ? -5.357 6.327 -16.180 1.00 88.06 80 VAL A O 1
ATOM 638 N N . ASN A 1 81 ? -4.741 8.428 -16.638 1.00 83.88 81 ASN A N 1
ATOM 639 C CA . ASN A 1 81 ? -3.879 8.055 -17.757 1.00 83.88 81 ASN A CA 1
ATOM 640 C C . ASN A 1 81 ? -2.494 7.606 -17.269 1.00 83.88 81 ASN A C 1
ATOM 642 O O . ASN A 1 81 ? -1.525 8.362 -17.343 1.00 83.88 81 ASN A O 1
ATOM 646 N N . THR A 1 82 ? -2.404 6.357 -16.829 1.00 85.06 82 THR A N 1
ATOM 647 C CA . THR A 1 82 ? -1.159 5.725 -16.366 1.00 85.06 82 THR A CA 1
ATOM 648 C C . THR A 1 82 ? -0.078 5.621 -17.444 1.00 85.06 82 THR A C 1
ATOM 650 O O . THR A 1 82 ? 1.106 5.646 -17.124 1.00 85.06 82 THR A O 1
ATOM 653 N N . LEU A 1 83 ? -0.442 5.588 -18.735 1.00 84.00 83 LEU A N 1
ATOM 654 C CA . LEU A 1 83 ? 0.534 5.514 -19.832 1.00 84.00 83 LEU A CA 1
ATOM 655 C C . LEU A 1 83 ? 1.479 6.716 -19.845 1.00 84.00 83 LEU A C 1
ATOM 657 O O . LEU A 1 83 ? 2.652 6.574 -20.191 1.00 84.00 83 LEU A O 1
ATOM 661 N N . ARG A 1 84 ? 0.977 7.901 -19.481 1.00 85.88 84 ARG A N 1
ATOM 662 C CA . ARG A 1 84 ? 1.803 9.108 -19.373 1.00 85.88 84 ARG A CA 1
ATOM 663 C C . ARG A 1 84 ? 2.875 8.937 -18.296 1.00 85.88 84 ARG A C 1
ATOM 665 O O . ARG A 1 84 ? 4.035 9.267 -18.537 1.00 85.88 84 ARG A O 1
ATOM 672 N N . ASP A 1 85 ? 2.484 8.431 -17.135 1.00 89.56 85 ASP A N 1
ATOM 673 C CA . ASP A 1 85 ? 3.359 8.308 -15.970 1.00 89.56 85 ASP A CA 1
ATOM 674 C C . ASP A 1 85 ? 4.360 7.158 -16.147 1.00 89.56 85 ASP A C 1
ATOM 676 O O . ASP A 1 85 ? 5.545 7.313 -15.835 1.00 89.56 85 ASP A O 1
ATOM 680 N N . ASP A 1 86 ? 3.932 6.058 -16.772 1.00 88.19 86 ASP A N 1
ATOM 681 C CA . ASP A 1 86 ? 4.808 4.966 -17.203 1.00 88.19 86 ASP A CA 1
ATOM 682 C C . ASP A 1 86 ? 5.854 5.464 -18.221 1.00 88.19 86 ASP A C 1
ATOM 684 O O . ASP A 1 86 ? 7.044 5.166 -18.097 1.00 88.19 86 ASP A O 1
ATOM 688 N N . GLN A 1 87 ? 5.455 6.271 -19.214 1.00 88.19 87 GLN A N 1
ATOM 689 C CA . GLN A 1 87 ? 6.392 6.870 -20.176 1.00 88.19 87 GLN A CA 1
ATOM 690 C C . GLN A 1 87 ? 7.383 7.824 -19.508 1.00 88.19 87 GLN A C 1
ATOM 692 O O . GLN A 1 87 ? 8.570 7.807 -19.848 1.00 88.19 87 GLN A O 1
ATOM 697 N N . ALA A 1 88 ? 6.921 8.630 -18.550 1.00 90.62 88 ALA A N 1
ATOM 698 C CA . ALA A 1 88 ? 7.792 9.503 -17.776 1.00 90.62 88 ALA A CA 1
ATOM 699 C C . ALA A 1 88 ? 8.846 8.675 -17.020 1.00 90.62 88 ALA A C 1
ATOM 701 O O . ALA A 1 88 ? 10.039 8.967 -17.125 1.00 90.62 88 ALA A O 1
ATOM 702 N N . LEU A 1 89 ? 8.445 7.580 -16.370 1.00 88.75 89 LEU A N 1
ATOM 703 C CA . LEU A 1 89 ? 9.370 6.694 -15.661 1.00 88.75 89 LEU A CA 1
ATOM 704 C C . LEU A 1 89 ? 10.370 6.005 -16.606 1.00 88.75 89 LEU A C 1
ATOM 706 O O . LEU A 1 89 ? 11.566 5.977 -16.328 1.00 88.75 89 LEU A O 1
ATOM 710 N N . LEU A 1 90 ? 9.911 5.518 -17.762 1.00 88.38 90 LEU A N 1
ATOM 711 C CA . LEU A 1 90 ? 10.774 4.916 -18.787 1.00 88.38 90 LEU A CA 1
ATOM 712 C C . LEU A 1 90 ? 11.778 5.917 -19.375 1.00 88.38 90 LEU A C 1
ATOM 714 O O . LEU A 1 90 ? 12.903 5.547 -19.716 1.00 88.38 90 LEU A O 1
ATOM 718 N N . SER A 1 91 ? 11.383 7.181 -19.531 1.00 91.62 91 SER A N 1
ATOM 719 C CA . SER A 1 91 ? 12.294 8.228 -19.999 1.00 91.62 91 SER A CA 1
ATOM 720 C C . SER A 1 91 ? 13.330 8.598 -18.939 1.00 91.62 91 SER A C 1
ATOM 722 O O . SER A 1 91 ? 14.495 8.788 -19.286 1.00 91.62 91 SER A O 1
ATOM 724 N N . LEU A 1 92 ? 12.939 8.609 -17.661 1.00 92.12 92 LEU A N 1
ATOM 725 C CA . LEU A 1 92 ? 13.854 8.784 -16.539 1.00 92.12 92 LEU A CA 1
ATOM 726 C C . LEU A 1 92 ? 14.885 7.647 -16.470 1.00 92.12 92 LEU A C 1
ATOM 728 O O . LEU A 1 92 ? 16.073 7.934 -16.351 1.00 92.12 92 LEU A O 1
ATOM 732 N N . ASP A 1 93 ? 14.460 6.386 -16.610 1.00 91.69 93 ASP A N 1
ATOM 733 C CA . ASP A 1 93 ? 15.365 5.224 -16.592 1.00 91.69 93 ASP A CA 1
ATOM 734 C C . ASP A 1 93 ? 16.439 5.356 -17.688 1.00 91.69 93 ASP A C 1
ATOM 736 O O . ASP A 1 93 ? 17.641 5.291 -17.423 1.00 91.69 93 ASP A O 1
ATOM 740 N N . ARG A 1 94 ? 16.023 5.713 -18.912 1.00 93.62 94 ARG A N 1
ATOM 741 C CA . ARG A 1 94 ? 16.960 5.994 -20.013 1.00 93.62 94 ARG A CA 1
ATOM 742 C C . ARG A 1 94 ? 17.861 7.194 -19.753 1.00 93.62 94 ARG A C 1
ATOM 744 O O . ARG A 1 94 ? 19.025 7.148 -20.137 1.00 93.62 94 ARG A O 1
ATOM 751 N N . ALA A 1 95 ? 17.343 8.265 -19.158 1.00 96.25 95 ALA A N 1
ATOM 752 C CA . ALA A 1 95 ? 18.127 9.467 -18.890 1.00 96.25 95 ALA A CA 1
ATOM 753 C C . ALA A 1 95 ? 19.226 9.210 -17.847 1.00 96.25 95 ALA A C 1
ATOM 755 O O . ALA A 1 95 ? 20.327 9.738 -17.979 1.00 96.25 95 ALA A O 1
ATOM 756 N N . VAL A 1 96 ? 18.937 8.386 -16.836 1.00 96.31 96 VAL A N 1
ATOM 757 C CA . VAL A 1 96 ? 19.869 8.081 -15.742 1.00 96.31 96 VAL A CA 1
ATOM 758 C C . VAL A 1 96 ? 20.847 6.967 -16.122 1.00 96.31 96 VAL A C 1
ATOM 760 O O . VAL A 1 96 ? 22.039 7.080 -15.840 1.00 96.31 96 VAL A O 1
ATOM 763 N N . PHE A 1 97 ? 20.372 5.900 -16.771 1.00 95.06 97 PHE A N 1
ATOM 764 C CA . PHE A 1 97 ? 21.163 4.685 -17.009 1.00 95.06 97 PHE A CA 1
ATOM 765 C C . PHE A 1 97 ? 21.544 4.455 -18.477 1.00 95.06 97 PHE A C 1
ATOM 767 O O . PHE A 1 97 ? 22.234 3.483 -18.787 1.00 95.06 97 PHE A O 1
ATOM 774 N N . GLY A 1 98 ? 21.097 5.310 -19.402 1.00 93.88 98 GLY A N 1
ATOM 775 C CA . GLY A 1 98 ? 21.319 5.144 -20.844 1.00 93.88 98 GLY A CA 1
ATOM 776 C C . GLY A 1 98 ? 20.471 4.039 -21.489 1.00 93.88 98 GLY A C 1
ATOM 777 O O . GLY A 1 98 ? 20.631 3.743 -22.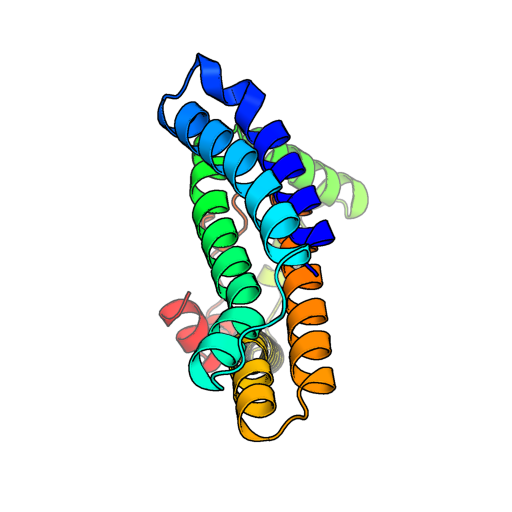672 1.00 93.88 98 GLY A O 1
ATOM 778 N N . GLY A 1 99 ? 19.566 3.419 -20.733 1.00 90.56 99 GLY A N 1
ATOM 779 C CA . GLY A 1 99 ? 18.715 2.320 -21.175 1.00 90.56 99 GLY A CA 1
ATOM 780 C C . GLY A 1 99 ? 17.743 1.891 -20.080 1.00 90.56 99 GLY A C 1
ATOM 781 O O . GLY A 1 99 ? 17.668 2.529 -19.037 1.00 90.56 99 GLY A O 1
ATOM 782 N N . HIS A 1 100 ? 17.016 0.799 -20.325 1.00 89.81 100 HIS A N 1
ATOM 783 C CA . HIS A 1 100 ? 16.084 0.238 -19.346 1.00 89.81 100 HIS A CA 1
ATOM 784 C C . HIS A 1 100 ? 16.804 -0.766 -18.451 1.00 89.81 100 HIS A C 1
ATOM 786 O O . HIS A 1 100 ? 17.068 -1.900 -18.877 1.00 89.81 100 HIS A O 1
ATOM 792 N N . LEU A 1 101 ? 17.179 -0.345 -17.240 1.00 87.38 101 LEU A N 1
ATOM 793 C CA . LEU A 1 101 ? 18.092 -1.103 -16.376 1.00 87.38 101 LEU A CA 1
ATOM 794 C C . LEU A 1 101 ? 17.521 -2.484 -16.041 1.00 87.38 101 LEU A C 1
ATOM 796 O O . LEU A 1 101 ? 18.235 -3.488 -16.097 1.00 87.38 101 LEU A O 1
ATOM 800 N N . ASN A 1 102 ? 16.221 -2.544 -15.753 1.00 85.12 102 ASN A N 1
ATOM 801 C CA . ASN A 1 102 ? 15.523 -3.785 -15.433 1.00 85.12 102 ASN A CA 1
ATOM 802 C C . ASN A 1 102 ? 15.583 -4.800 -16.588 1.00 85.12 102 ASN A C 1
ATOM 804 O O . ASN A 1 102 ? 15.875 -5.969 -16.350 1.00 85.12 102 ASN A O 1
ATOM 808 N N . GLN A 1 103 ? 15.360 -4.367 -17.831 1.00 84.94 103 GLN A N 1
ATOM 809 C CA . GLN A 1 103 ? 15.391 -5.233 -19.014 1.00 84.94 103 GLN A CA 1
ATOM 810 C C . GLN A 1 103 ? 16.814 -5.716 -19.305 1.00 84.94 103 GLN A C 1
ATOM 812 O O . GLN A 1 103 ? 17.035 -6.907 -19.538 1.00 84.94 103 GLN A O 1
ATOM 817 N N . ALA A 1 104 ? 17.789 -4.805 -19.245 1.00 87.94 104 ALA A N 1
ATOM 818 C CA . ALA A 1 104 ? 19.192 -5.120 -19.490 1.00 87.94 104 ALA A CA 1
ATOM 819 C C . ALA A 1 104 ? 19.755 -6.101 -18.450 1.00 87.94 104 ALA A C 1
ATOM 821 O O . ALA A 1 104 ? 20.516 -7.008 -18.799 1.00 87.94 104 ALA A O 1
ATOM 822 N N . TRP A 1 105 ? 19.376 -5.928 -17.182 1.00 87.25 105 TRP A N 1
ATOM 823 C CA . TRP A 1 105 ? 19.779 -6.818 -16.101 1.00 87.25 105 TRP A CA 1
ATOM 824 C C . TRP A 1 105 ? 19.067 -8.170 -16.184 1.00 87.25 105 TRP A C 1
ATOM 826 O O . TRP A 1 105 ? 19.736 -9.204 -16.171 1.00 87.25 105 TRP A O 1
ATOM 836 N N . LEU A 1 106 ? 17.738 -8.181 -16.352 1.00 86.81 106 LEU A N 1
ATOM 837 C CA . LEU A 1 106 ? 16.938 -9.409 -16.400 1.00 86.81 106 LEU A CA 1
ATOM 838 C C . LEU A 1 106 ? 17.390 -10.348 -17.525 1.00 86.81 106 LEU A C 1
ATOM 840 O O . LEU A 1 106 ? 17.511 -11.549 -17.299 1.00 86.81 106 LEU A O 1
ATOM 844 N N . ALA A 1 107 ? 17.718 -9.810 -18.704 1.00 84.81 107 ALA A N 1
ATOM 845 C CA . ALA A 1 107 ? 18.203 -10.600 -19.838 1.00 84.81 107 ALA A CA 1
ATOM 846 C C . ALA A 1 107 ? 19.531 -11.331 -19.554 1.00 84.81 107 ALA A C 1
ATOM 848 O O . ALA A 1 107 ? 19.803 -12.384 -20.131 1.00 84.81 107 ALA A O 1
ATOM 849 N N . LYS A 1 108 ? 20.369 -10.778 -18.671 1.00 87.62 108 LYS A N 1
ATOM 850 C CA . LYS A 1 108 ? 21.685 -11.334 -18.315 1.00 87.62 108 LYS A CA 1
ATOM 851 C C . LYS A 1 108 ? 21.660 -12.139 -17.018 1.00 87.62 108 LYS A C 1
ATOM 853 O O . LYS A 1 108 ? 22.642 -12.804 -16.691 1.00 87.62 108 LYS A O 1
ATOM 858 N N . MET A 1 109 ? 20.569 -12.071 -16.264 1.00 87.06 109 MET A N 1
ATOM 859 C CA . MET A 1 109 ? 20.480 -12.651 -14.937 1.00 87.06 109 MET A CA 1
ATOM 860 C C . MET A 1 109 ? 20.324 -14.174 -15.010 1.00 87.06 109 MET A C 1
ATOM 862 O O . MET A 1 109 ? 19.302 -14.695 -15.444 1.00 87.06 109 MET A O 1
ATOM 866 N N . GLN A 1 110 ? 21.348 -14.893 -14.546 1.00 88.25 110 GLN A N 1
ATOM 867 C CA . GLN A 1 110 ? 21.383 -16.364 -14.521 1.00 88.25 110 GLN A CA 1
ATOM 868 C C . GLN A 1 110 ? 21.413 -16.939 -13.094 1.00 88.25 110 GLN A C 1
ATOM 870 O O . GLN A 1 110 ? 21.365 -18.154 -12.903 1.00 88.25 110 GLN A O 1
ATOM 875 N N . ALA A 1 111 ? 21.491 -16.091 -12.062 1.00 88.69 111 ALA A N 1
ATOM 876 C CA . ALA A 1 111 ? 21.626 -16.553 -10.684 1.00 88.69 111 ALA A CA 1
ATOM 877 C C . ALA A 1 111 ? 20.260 -16.920 -10.082 1.00 88.69 111 ALA A C 1
ATOM 879 O O . ALA A 1 111 ? 19.689 -16.194 -9.267 1.00 88.69 111 ALA A O 1
ATOM 880 N N . GLY A 1 112 ? 19.748 -18.091 -10.466 1.00 88.69 112 GLY A N 1
ATOM 881 C CA . GLY A 1 112 ? 18.456 -18.588 -9.991 1.00 88.69 112 GLY A CA 1
ATOM 882 C C . GLY A 1 112 ? 18.363 -18.713 -8.464 1.00 88.69 112 GLY A C 1
ATOM 883 O O . GLY A 1 112 ? 17.291 -18.522 -7.909 1.00 88.69 112 GLY A O 1
ATOM 884 N N . ALA A 1 113 ? 19.470 -18.975 -7.758 1.00 90.31 113 ALA A N 1
ATOM 885 C CA . ALA A 1 113 ? 19.472 -18.996 -6.290 1.00 90.31 113 ALA A CA 1
ATOM 886 C C . ALA A 1 113 ? 19.210 -17.608 -5.683 1.00 90.31 113 ALA A C 1
ATOM 888 O O . ALA A 1 113 ? 18.459 -17.499 -4.718 1.00 90.31 113 ALA A O 1
ATOM 889 N N . LEU A 1 114 ? 19.782 -16.549 -6.274 1.00 90.44 114 LEU A N 1
ATOM 890 C CA . LEU A 1 114 ? 19.495 -15.180 -5.849 1.00 90.44 114 LEU A CA 1
ATOM 891 C C . LEU A 1 114 ? 18.032 -14.840 -6.128 1.00 90.44 114 LEU A C 1
ATOM 893 O O . LEU A 1 114 ? 17.362 -14.315 -5.249 1.00 90.44 114 LEU A O 1
ATOM 897 N N . SER A 1 115 ? 17.524 -15.193 -7.313 1.00 89.50 115 SER A N 1
ATOM 898 C CA . SER A 1 115 ? 16.107 -15.003 -7.642 1.00 89.50 115 SER A CA 1
ATOM 899 C C . SER A 1 115 ? 15.197 -15.695 -6.627 1.00 89.50 115 SER A C 1
ATOM 901 O O . SER A 1 115 ? 14.297 -15.057 -6.092 1.00 89.50 115 SER A O 1
ATOM 903 N N . GLU A 1 116 ? 15.487 -16.949 -6.283 1.00 92.25 116 GLU A N 1
ATOM 904 C CA . GLU A 1 116 ? 14.720 -17.716 -5.300 1.00 92.25 116 GLU A CA 1
ATOM 905 C C . GLU A 1 116 ? 14.725 -17.057 -3.913 1.00 92.25 116 GLU A C 1
ATOM 907 O O . GLU A 1 116 ? 13.677 -16.938 -3.277 1.00 92.25 116 GLU A O 1
ATOM 912 N N . LEU A 1 117 ? 15.883 -16.556 -3.469 1.00 94.06 117 LEU A N 1
ATOM 913 C CA . LEU A 1 117 ? 15.993 -15.789 -2.231 1.00 94.06 117 LEU A CA 1
ATOM 914 C C . LEU A 1 117 ? 15.163 -14.500 -2.291 1.00 94.06 117 LEU A C 1
ATOM 916 O O . LEU A 1 117 ? 14.465 -14.189 -1.330 1.00 94.06 117 LEU A O 1
ATOM 920 N N . MET A 1 118 ? 15.197 -13.761 -3.405 1.00 92.06 118 MET A N 1
ATOM 921 C CA . MET A 1 118 ? 14.403 -12.536 -3.553 1.00 92.06 118 MET A CA 1
ATOM 922 C C . MET A 1 118 ? 12.899 -12.820 -3.486 1.00 92.06 118 MET A C 1
ATOM 924 O O . MET A 1 118 ? 12.184 -12.087 -2.806 1.00 92.06 118 MET A O 1
ATOM 928 N N . TYR A 1 119 ? 12.419 -13.900 -4.113 1.00 91.62 119 TYR A N 1
ATOM 929 C CA . TYR A 1 119 ? 11.009 -14.297 -4.031 1.00 91.62 119 TYR A CA 1
ATOM 930 C C . TYR A 1 119 ? 10.612 -14.810 -2.643 1.00 91.62 119 TYR A C 1
ATOM 932 O O . TYR A 1 119 ? 9.512 -14.511 -2.182 1.00 91.62 119 TYR A O 1
ATOM 940 N N . LEU A 1 120 ? 11.500 -15.515 -1.934 1.00 94.25 120 LEU A N 1
ATOM 941 C CA . LEU A 1 120 ? 11.281 -15.866 -0.528 1.00 94.25 120 LEU A CA 1
ATOM 942 C C . LEU A 1 120 ? 11.151 -14.606 0.341 1.00 94.25 120 LEU A C 1
ATOM 944 O O . LEU A 1 120 ? 10.221 -14.505 1.141 1.00 94.25 120 LEU A O 1
ATOM 948 N N . LEU A 1 121 ? 12.050 -13.632 0.176 1.00 94.69 121 LEU A N 1
ATOM 949 C CA . LEU A 1 121 ? 11.985 -12.364 0.907 1.00 94.69 121 LEU A CA 1
ATOM 950 C C . LEU A 1 121 ? 10.716 -11.576 0.555 1.00 94.69 121 LEU A C 1
ATOM 952 O O . LEU A 1 121 ? 10.066 -11.043 1.453 1.00 94.69 121 LEU A O 1
ATOM 956 N N . TYR A 1 122 ? 10.310 -11.568 -0.715 1.00 91.19 122 TYR A N 1
ATOM 957 C CA . TYR A 1 122 ? 9.042 -10.983 -1.148 1.00 91.19 122 TYR A CA 1
ATOM 958 C C . TYR A 1 122 ? 7.839 -11.667 -0.485 1.00 91.19 122 TYR A C 1
ATOM 960 O O . TYR A 1 122 ? 6.956 -11.003 0.046 1.00 91.19 122 TYR A O 1
ATOM 968 N N . LEU A 1 123 ? 7.820 -12.999 -0.423 1.00 91.75 123 LEU A N 1
ATOM 969 C CA . LEU A 1 123 ? 6.744 -13.732 0.246 1.00 91.75 123 LEU A CA 1
ATOM 970 C C . LEU A 1 123 ? 6.736 -13.508 1.764 1.00 91.75 123 LEU A C 1
ATOM 972 O O . LEU A 1 123 ? 5.669 -13.440 2.378 1.00 91.75 123 LEU A O 1
ATOM 976 N N . SER A 1 124 ? 7.913 -13.326 2.372 1.00 93.12 124 SER A N 1
ATOM 977 C CA . SER A 1 124 ? 8.030 -13.018 3.800 1.00 93.12 124 SER A CA 1
ATOM 978 C C . SER A 1 124 ? 7.330 -11.711 4.183 1.00 93.12 124 SER A C 1
ATOM 980 O O . SER A 1 124 ? 6.852 -11.587 5.307 1.00 93.12 124 SER A O 1
ATOM 982 N N . TYR A 1 125 ? 7.189 -10.764 3.251 1.00 88.62 125 TYR A N 1
ATOM 983 C CA . TYR A 1 125 ? 6.468 -9.520 3.499 1.00 88.62 125 TYR A CA 1
ATOM 984 C C . TYR A 1 125 ? 4.981 -9.758 3.802 1.00 88.62 125 TYR A C 1
ATOM 986 O O . TYR A 1 125 ? 4.467 -9.155 4.742 1.00 88.62 125 TYR A O 1
ATOM 994 N N . TYR A 1 126 ? 4.307 -10.690 3.115 1.00 87.38 126 TYR A N 1
ATOM 995 C CA . TYR A 1 126 ? 2.918 -11.046 3.440 1.00 87.38 126 TYR A CA 1
ATOM 996 C C . TYR A 1 126 ? 2.811 -11.706 4.817 1.00 87.38 126 TYR A C 1
ATOM 998 O O . TYR A 1 126 ? 1.890 -11.417 5.585 1.00 87.38 126 TYR A O 1
ATOM 1006 N N . LEU A 1 127 ? 3.789 -12.555 5.157 1.00 90.06 127 LEU A N 1
ATOM 1007 C CA . LEU A 1 127 ? 3.859 -13.178 6.476 1.00 90.06 127 LEU A CA 1
ATOM 1008 C C . LEU A 1 127 ? 4.059 -12.130 7.572 1.00 90.06 127 LEU A C 1
ATOM 1010 O O . LEU A 1 127 ? 3.413 -12.215 8.609 1.00 90.06 127 LEU A O 1
ATOM 1014 N N . LEU A 1 128 ? 4.920 -11.138 7.359 1.00 89.94 128 LEU A N 1
ATOM 1015 C CA . LEU A 1 128 ? 5.145 -10.066 8.328 1.00 89.94 128 LEU A CA 1
ATOM 1016 C C . LEU A 1 128 ? 3.933 -9.138 8.431 1.00 89.94 128 LEU A C 1
ATOM 1018 O O . LEU A 1 128 ? 3.542 -8.778 9.541 1.00 89.94 128 LEU A O 1
ATOM 1022 N N . LEU A 1 129 ? 3.307 -8.804 7.302 1.00 87.94 129 LEU A N 1
ATOM 1023 C CA . LEU A 1 129 ? 2.124 -7.949 7.247 1.00 87.94 129 LEU A CA 1
ATOM 1024 C C . LEU A 1 129 ? 0.980 -8.493 8.104 1.00 87.94 129 LEU A C 1
ATOM 1026 O O . LEU A 1 129 ? 0.363 -7.733 8.845 1.00 87.94 129 LEU A O 1
ATOM 1030 N N . VAL A 1 130 ? 0.695 -9.792 8.009 1.00 88.69 130 VAL A N 1
ATOM 1031 C CA . VAL A 1 130 ? -0.415 -10.422 8.740 1.00 88.69 130 VAL A CA 1
ATOM 1032 C C . VAL A 1 130 ? 0.052 -10.976 10.085 1.00 88.69 130 VAL A C 1
ATOM 1034 O O . VAL A 1 130 ? -0.608 -10.803 11.110 1.00 88.69 130 VAL A O 1
ATOM 1037 N N . GLY A 1 131 ? 1.214 -11.622 10.102 1.00 92.19 131 GLY A N 1
ATOM 1038 C CA . GLY A 1 131 ? 1.748 -12.323 11.262 1.00 92.19 131 GLY A CA 1
ATOM 1039 C C . GLY A 1 131 ? 2.140 -11.395 12.404 1.00 92.19 131 GLY A C 1
ATOM 1040 O O . GLY A 1 131 ? 1.893 -11.746 13.555 1.00 92.19 131 GLY A O 1
ATOM 1041 N N . VAL A 1 132 ? 2.691 -10.206 12.124 1.00 92.62 132 VAL A N 1
ATOM 1042 C CA . VAL A 1 132 ? 3.067 -9.255 13.185 1.00 92.62 132 VAL A CA 1
ATOM 1043 C C . VAL A 1 132 ? 1.832 -8.732 13.930 1.00 92.62 132 VAL A C 1
ATOM 1045 O O . VAL A 1 132 ? 1.807 -8.883 15.154 1.00 92.62 132 VAL A O 1
ATOM 1048 N N . PRO A 1 133 ? 0.782 -8.195 13.271 1.00 91.25 133 PRO A N 1
ATOM 1049 C CA . PRO A 1 133 ? -0.457 -7.836 13.956 1.00 91.25 133 PRO A CA 1
ATOM 1050 C C . PRO A 1 133 ? -1.055 -9.004 14.732 1.00 91.25 133 PRO A C 1
ATOM 1052 O O . PRO A 1 133 ? -1.352 -8.848 15.912 1.00 91.25 133 PRO A O 1
ATOM 1055 N N . VAL A 1 134 ? -1.178 -10.184 14.112 1.00 93.12 134 VAL A N 1
ATOM 1056 C CA . VAL A 1 134 ? -1.733 -11.379 14.768 1.00 93.12 134 VAL A CA 1
ATOM 1057 C C . VAL A 1 134 ? -0.947 -11.711 16.035 1.00 93.12 134 VAL A C 1
ATOM 1059 O O . VAL A 1 134 ? -1.533 -11.843 17.109 1.00 93.12 134 VAL A O 1
ATOM 1062 N N . PHE A 1 135 ? 0.381 -11.779 15.949 1.00 95.06 135 PHE A N 1
ATOM 1063 C CA . PHE A 1 135 ? 1.236 -12.040 17.102 1.00 95.06 135 PHE A CA 1
ATOM 1064 C C . PHE A 1 135 ? 1.030 -11.002 18.213 1.00 95.06 135 PHE A C 1
ATOM 1066 O O . PHE A 1 135 ? 0.842 -11.375 19.374 1.00 95.06 135 PHE A O 1
ATOM 1073 N N . LEU A 1 136 ? 1.005 -9.713 17.865 1.00 94.31 136 LEU A N 1
ATOM 1074 C CA . LEU A 1 136 ? 0.793 -8.631 18.825 1.00 94.31 136 LEU A CA 1
ATOM 1075 C C . LEU A 1 136 ? -0.597 -8.695 19.469 1.00 94.31 136 LEU A C 1
ATOM 1077 O O . LEU A 1 136 ? -0.696 -8.521 20.678 1.00 94.31 136 LEU A O 1
ATOM 1081 N N . PHE A 1 137 ? -1.658 -9.014 18.725 1.00 92.44 137 PHE A N 1
ATOM 1082 C CA . PHE A 1 137 ? -3.008 -9.136 19.289 1.00 92.44 137 PHE A CA 1
ATOM 1083 C C . PHE A 1 137 ? -3.138 -10.283 20.304 1.00 92.44 137 PHE A C 1
ATOM 1085 O O . PHE A 1 137 ? -3.945 -10.192 21.233 1.00 92.44 137 PHE A O 1
ATOM 1092 N N . PHE A 1 138 ? -2.346 -11.351 20.160 1.00 93.06 138 PHE A N 1
ATOM 1093 C CA . PHE A 1 138 ? -2.366 -12.486 21.088 1.00 93.06 138 PHE A CA 1
ATOM 1094 C C . PHE A 1 138 ? -1.365 -12.373 22.242 1.00 93.06 138 PHE A C 1
ATOM 1096 O O . PHE A 1 138 ? -1.623 -12.914 23.320 1.00 93.06 138 PHE A O 1
ATOM 1103 N N . ARG A 1 139 ? -0.211 -11.736 22.022 1.00 94.44 139 ARG A N 1
ATOM 1104 C CA . ARG A 1 139 ? 0.926 -11.756 22.962 1.00 94.44 139 ARG A CA 1
ATOM 1105 C C . ARG A 1 139 ? 1.418 -10.377 23.391 1.00 94.44 139 ARG A C 1
ATOM 1107 O O . ARG A 1 139 ? 2.129 -10.290 24.387 1.00 94.44 139 ARG A O 1
ATOM 1114 N N . GLY A 1 140 ? 1.082 -9.333 22.646 1.00 91.75 140 GLY A N 1
ATOM 1115 C CA . GLY A 1 140 ? 1.513 -7.968 22.911 1.00 91.75 140 GLY A CA 1
ATOM 1116 C C . GLY A 1 140 ? 0.660 -7.272 23.967 1.00 91.75 140 GLY A C 1
ATOM 1117 O O . GLY A 1 140 ? -0.489 -7.632 24.227 1.00 91.75 140 GLY A O 1
ATOM 1118 N N . THR A 1 141 ? 1.231 -6.234 24.567 1.00 91.94 141 THR A N 1
ATOM 1119 C CA . THR A 1 141 ? 0.471 -5.262 25.356 1.00 91.94 141 THR A CA 1
ATOM 1120 C C . THR A 1 141 ? -0.354 -4.362 24.437 1.00 91.94 141 THR A C 1
ATOM 1122 O O . THR A 1 141 ? -0.039 -4.197 23.259 1.00 91.94 141 THR A O 1
ATOM 1125 N N . GLU A 1 142 ? -1.383 -3.712 24.981 1.00 88.00 142 GLU A N 1
ATOM 1126 C CA . GLU A 1 142 ? -2.204 -2.749 24.232 1.00 88.00 142 GLU A CA 1
ATOM 1127 C C . GLU A 1 142 ? -1.352 -1.651 23.571 1.00 88.00 142 GLU A C 1
ATOM 1129 O O . GLU A 1 142 ? -1.563 -1.297 22.413 1.00 88.00 142 GLU A O 1
ATOM 1134 N N . ALA A 1 143 ? -0.324 -1.162 24.270 1.00 90.44 143 ALA A N 1
ATOM 1135 C CA . ALA A 1 143 ? 0.609 -0.185 23.717 1.00 90.44 143 ALA A CA 1
ATOM 1136 C C . ALA A 1 143 ? 1.406 -0.747 22.526 1.00 90.44 143 ALA A C 1
ATOM 1138 O O . ALA A 1 143 ? 1.556 -0.062 21.517 1.00 90.44 143 ALA A O 1
ATOM 1139 N N . GLN A 1 144 ? 1.881 -1.995 22.616 1.00 94.38 144 GLN A N 1
ATOM 1140 C CA . GLN A 1 144 ? 2.622 -2.646 21.530 1.00 94.38 144 GLN A CA 1
ATOM 1141 C C . GLN A 1 144 ? 1.741 -2.910 20.308 1.00 94.38 144 GLN A C 1
ATOM 1143 O O . GLN A 1 144 ? 2.195 -2.706 19.184 1.00 94.38 144 GLN A O 1
ATOM 1148 N N . VAL A 1 145 ? 0.489 -3.328 20.519 1.00 92.75 145 VAL A N 1
ATOM 1149 C CA . VAL A 1 145 ? -0.496 -3.506 19.445 1.00 92.75 145 VAL A CA 1
ATOM 1150 C C . VAL A 1 145 ? -0.711 -2.187 18.714 1.00 92.75 145 VAL A C 1
ATOM 1152 O O . VAL A 1 145 ? -0.500 -2.121 17.506 1.00 92.75 145 VAL A O 1
ATOM 1155 N N . ARG A 1 146 ? -1.061 -1.122 19.444 1.00 90.31 146 ARG A N 1
ATOM 1156 C CA . ARG A 1 146 ? -1.354 0.189 18.847 1.00 90.31 146 ARG A CA 1
ATOM 1157 C C . ARG A 1 146 ? -0.156 0.761 18.094 1.00 90.31 146 ARG A C 1
ATOM 1159 O O . ARG A 1 146 ? -0.325 1.266 16.989 1.00 90.31 146 ARG A O 1
ATOM 1166 N N . GLU A 1 147 ? 1.046 0.648 18.653 1.00 92.94 147 GLU A N 1
ATOM 1167 C CA . GLU A 1 147 ? 2.275 1.110 18.001 1.00 92.94 147 GLU A CA 1
ATOM 1168 C C . GLU A 1 147 ? 2.611 0.285 16.750 1.00 92.94 147 GLU A C 1
ATOM 1170 O O . GLU A 1 147 ? 2.917 0.845 15.697 1.00 92.94 147 GLU A O 1
ATOM 1175 N N . GLY A 1 148 ? 2.526 -1.045 16.832 1.00 93.62 148 GLY A N 1
ATOM 1176 C CA . GLY A 1 148 ? 2.794 -1.926 15.694 1.00 93.62 148 GLY A CA 1
ATOM 1177 C C . GLY A 1 148 ? 1.814 -1.693 14.547 1.00 93.62 148 GLY A C 1
ATOM 1178 O O . GLY A 1 148 ? 2.224 -1.528 13.398 1.00 93.62 148 GLY A O 1
ATOM 1179 N N . VAL A 1 149 ? 0.525 -1.600 14.872 1.00 93.12 149 VAL A N 1
ATOM 1180 C CA . VAL A 1 149 ? -0.534 -1.308 13.907 1.00 93.12 149 VAL A CA 1
ATOM 1181 C C . VAL A 1 149 ? -0.353 0.088 13.298 1.00 93.12 149 VAL A C 1
ATOM 1183 O O . VAL A 1 149 ? -0.447 0.226 12.080 1.00 93.12 149 VAL A O 1
ATOM 1186 N N . LEU A 1 150 ? -0.016 1.108 14.096 1.00 92.31 150 LEU A N 1
ATOM 1187 C CA . LEU A 1 150 ? 0.279 2.453 13.592 1.00 92.31 150 LEU A CA 1
ATOM 1188 C C . LEU A 1 150 ? 1.425 2.448 12.578 1.00 92.31 150 LEU A C 1
ATOM 1190 O O . LEU A 1 150 ? 1.280 3.037 11.510 1.00 92.31 150 LEU A O 1
ATOM 1194 N N . ARG A 1 151 ? 2.542 1.784 12.887 1.00 94.19 151 ARG A N 1
ATOM 1195 C CA . ARG A 1 151 ? 3.707 1.717 11.989 1.00 94.19 151 ARG A CA 1
ATOM 1196 C C . ARG A 1 151 ? 3.373 1.048 10.666 1.00 94.19 151 ARG A C 1
ATOM 1198 O O . ARG A 1 151 ? 3.757 1.561 9.620 1.00 94.19 151 ARG A O 1
ATOM 1205 N N . ILE A 1 152 ? 2.648 -0.070 10.723 1.00 93.25 152 ILE A N 1
ATOM 1206 C CA . ILE A 1 152 ? 2.192 -0.776 9.525 1.00 93.25 152 ILE A CA 1
ATOM 1207 C C . ILE A 1 152 ? 1.303 0.163 8.714 1.00 93.25 152 ILE A C 1
ATOM 1209 O O . ILE A 1 152 ? 1.635 0.476 7.578 1.00 93.25 152 ILE A O 1
ATOM 1213 N N . VAL A 1 153 ? 0.233 0.693 9.308 1.00 93.19 153 VAL A N 1
ATOM 1214 C CA . VAL A 1 153 ? -0.706 1.577 8.605 1.00 93.19 153 VAL A CA 1
ATOM 1215 C C . VAL A 1 153 ? 0.010 2.777 7.995 1.00 93.19 153 VAL A C 1
ATOM 1217 O O . VAL A 1 153 ? -0.164 3.027 6.812 1.00 93.19 153 VAL A O 1
ATOM 1220 N N . LEU A 1 154 ? 0.873 3.477 8.734 1.00 93.56 154 LEU A N 1
ATOM 1221 C CA . LEU A 1 154 ? 1.615 4.620 8.195 1.00 93.56 154 LEU A CA 1
ATOM 1222 C C . LEU A 1 154 ? 2.492 4.252 6.996 1.00 93.56 154 LEU A C 1
ATOM 1224 O O . LEU A 1 154 ? 2.518 5.007 6.026 1.00 93.56 154 LEU A O 1
ATOM 1228 N N . ALA A 1 155 ? 3.171 3.103 7.037 1.00 93.69 155 ALA A N 1
ATOM 1229 C CA . ALA A 1 155 ? 3.964 2.636 5.906 1.00 93.69 155 ALA A CA 1
ATOM 1230 C C . ALA A 1 155 ? 3.083 2.408 4.665 1.00 93.69 155 ALA A C 1
ATOM 1232 O O . ALA A 1 155 ? 3.396 2.920 3.592 1.00 93.69 155 ALA A O 1
ATOM 1233 N N . TYR A 1 156 ? 1.946 1.719 4.819 1.00 91.56 156 TYR A N 1
ATOM 1234 C CA . TYR A 1 156 ? 1.026 1.461 3.705 1.00 91.56 156 TYR A CA 1
ATOM 1235 C C . TYR A 1 156 ? 0.369 2.724 3.177 1.00 91.56 156 TYR A C 1
ATOM 1237 O O . TYR A 1 156 ? 0.335 2.924 1.969 1.00 91.56 156 TYR A O 1
ATOM 1245 N N . LEU A 1 157 ? -0.123 3.591 4.059 1.00 91.88 157 LEU A N 1
ATOM 1246 C CA . LEU A 1 157 ? -0.707 4.864 3.657 1.00 91.88 157 LEU A CA 1
ATOM 1247 C C . LEU A 1 157 ? 0.325 5.715 2.899 1.00 91.88 157 LEU A C 1
ATOM 1249 O O . LEU A 1 157 ? 0.005 6.284 1.861 1.00 91.88 157 LEU A O 1
ATOM 1253 N N . GLY A 1 158 ? 1.583 5.744 3.345 1.00 93.44 158 GLY A N 1
ATOM 1254 C CA . GLY A 1 158 ? 2.659 6.403 2.604 1.00 93.44 158 GLY A CA 1
ATOM 1255 C C . GLY A 1 158 ? 2.813 5.849 1.184 1.00 93.44 158 GLY A C 1
ATOM 1256 O O . GLY A 1 158 ? 2.789 6.612 0.220 1.00 93.44 158 GLY A O 1
ATOM 1257 N N . CYS A 1 159 ? 2.905 4.524 1.042 1.00 92.69 159 CYS A N 1
ATOM 1258 C CA . CYS A 1 159 ? 3.007 3.873 -0.267 1.00 92.69 159 CYS A CA 1
ATOM 1259 C C . CYS A 1 159 ? 1.784 4.138 -1.160 1.00 92.69 159 CYS A C 1
ATOM 1261 O O . CYS A 1 159 ? 1.953 4.442 -2.341 1.00 92.69 159 CYS A O 1
ATOM 1263 N N . ILE A 1 160 ? 0.571 4.056 -0.604 1.00 92.31 160 ILE A N 1
ATOM 1264 C CA . ILE A 1 160 ? -0.671 4.290 -1.349 1.00 92.31 160 ILE A CA 1
ATOM 1265 C C . ILE A 1 160 ? -0.736 5.738 -1.833 1.00 92.31 160 ILE A C 1
ATOM 1267 O O . ILE A 1 160 ? -1.051 5.946 -2.996 1.00 92.31 160 ILE A O 1
ATOM 1271 N N . LEU A 1 161 ? -0.392 6.732 -1.005 1.00 91.69 161 LEU A N 1
ATOM 1272 C CA . LEU A 1 161 ? -0.392 8.139 -1.434 1.00 91.69 161 LEU A CA 1
ATOM 1273 C C . LEU A 1 161 ? 0.578 8.388 -2.583 1.00 91.69 161 LEU A C 1
ATOM 1275 O O . LEU A 1 161 ? 0.219 9.053 -3.553 1.00 91.69 161 LEU A O 1
ATOM 1279 N N . VAL A 1 162 ? 1.796 7.850 -2.481 1.00 92.25 162 VAL A N 1
ATOM 1280 C CA . VAL A 1 162 ? 2.801 7.997 -3.540 1.00 92.25 162 VAL A CA 1
ATOM 1281 C C . VAL A 1 162 ? 2.284 7.398 -4.846 1.00 92.25 162 VAL A C 1
ATOM 1283 O O . VAL A 1 162 ? 2.355 8.054 -5.882 1.00 92.25 162 VAL A O 1
ATOM 1286 N N . HIS A 1 163 ? 1.715 6.192 -4.800 1.00 90.44 163 HIS A N 1
ATOM 1287 C CA . HIS A 1 163 ? 1.176 5.546 -5.995 1.00 90.44 163 HIS A CA 1
ATOM 1288 C C . HIS A 1 163 ? -0.090 6.230 -6.523 1.00 90.44 163 HIS A C 1
ATOM 1290 O O . HIS A 1 163 ? -0.268 6.337 -7.727 1.00 90.44 163 HIS A O 1
ATOM 1296 N N . ALA A 1 164 ? -0.970 6.720 -5.653 1.00 90.19 164 ALA A N 1
ATOM 1297 C CA . ALA A 1 164 ? -2.168 7.440 -6.065 1.00 90.19 164 ALA A CA 1
ATOM 1298 C C . ALA A 1 164 ? -1.802 8.718 -6.835 1.00 90.19 164 ALA A C 1
ATOM 1300 O O . ALA A 1 164 ? -2.424 9.027 -7.848 1.00 90.19 164 ALA A O 1
ATOM 1301 N N . TRP A 1 165 ? -0.762 9.428 -6.385 1.00 89.25 165 TRP A N 1
ATOM 1302 C CA . TRP A 1 165 ? -0.284 10.652 -7.027 1.00 89.25 165 TRP A CA 1
ATOM 1303 C C . TRP A 1 165 ? 0.532 10.402 -8.301 1.00 89.25 165 TRP A C 1
ATOM 1305 O O . TRP A 1 165 ? 0.515 11.227 -9.212 1.00 89.25 165 TRP A O 1
ATOM 1315 N N . TRP A 1 166 ? 1.255 9.283 -8.359 1.00 89.94 166 TRP A N 1
ATOM 1316 C CA . TRP A 1 166 ? 2.047 8.869 -9.518 1.00 89.94 166 TRP A CA 1
ATOM 1317 C C . TRP A 1 166 ? 1.672 7.438 -9.945 1.00 89.94 166 TRP A C 1
ATOM 1319 O O . TRP A 1 166 ? 2.432 6.487 -9.710 1.00 89.94 166 TRP A O 1
ATOM 1329 N N . PRO A 1 167 ? 0.469 7.257 -10.518 1.00 90.50 167 PRO A N 1
ATOM 1330 C CA . PRO A 1 167 ? -0.089 5.943 -10.799 1.00 90.50 167 PRO A CA 1
ATOM 1331 C C . PRO A 1 167 ? 0.647 5.283 -11.963 1.00 90.50 167 PRO A C 1
ATOM 1333 O O . PRO A 1 167 ? 0.729 5.816 -13.064 1.00 90.50 167 PRO A O 1
ATOM 1336 N N . THR A 1 168 ? 1.167 4.083 -11.726 1.00 88.44 168 THR A N 1
ATOM 1337 C CA . THR A 1 168 ? 1.912 3.301 -12.724 1.00 88.44 168 THR A CA 1
ATOM 1338 C C . THR A 1 168 ? 1.354 1.888 -12.776 1.00 88.44 168 THR A C 1
ATOM 1340 O O . THR A 1 168 ? 0.993 1.322 -11.746 1.00 88.44 168 THR A O 1
ATOM 1343 N N . ILE A 1 169 ? 1.253 1.298 -13.966 1.00 81.06 169 ILE A N 1
ATOM 1344 C CA . ILE A 1 169 ? 0.678 -0.052 -14.124 1.00 81.06 169 ILE A CA 1
ATOM 1345 C C . ILE A 1 169 ? 1.659 -1.117 -13.602 1.00 81.06 169 ILE A C 1
ATOM 1347 O O . ILE A 1 169 ? 1.260 -2.164 -13.096 1.00 81.06 169 ILE A O 1
ATOM 1351 N N . GLY A 1 170 ? 2.958 -0.817 -13.652 1.00 71.81 170 GLY A N 1
ATOM 1352 C CA . GLY A 1 170 ? 4.009 -1.708 -13.186 1.00 71.81 170 GLY A CA 1
ATOM 1353 C C . GLY A 1 170 ? 4.284 -2.890 -14.133 1.00 71.81 170 GLY A C 1
ATOM 1354 O O . GLY A 1 170 ? 3.557 -3.150 -15.093 1.00 71.81 170 GLY A O 1
ATOM 1355 N N . PRO A 1 171 ? 5.377 -3.629 -13.887 1.00 63.53 171 PRO A N 1
ATOM 1356 C CA . PRO A 1 171 ? 5.886 -4.653 -14.798 1.00 63.53 171 PRO A CA 1
ATOM 1357 C C . PRO A 1 171 ? 5.042 -5.931 -14.877 1.00 63.53 171 PRO A C 1
ATOM 1359 O O . PRO A 1 171 ? 5.166 -6.653 -15.857 1.00 63.53 171 PRO A O 1
ATOM 1362 N N . ALA A 1 172 ? 4.206 -6.226 -13.875 1.00 59.50 172 ALA A N 1
ATOM 1363 C CA . ALA A 1 172 ? 3.423 -7.468 -13.806 1.00 59.50 172 ALA A CA 1
ATOM 1364 C C . ALA A 1 172 ? 2.320 -7.560 -14.877 1.00 59.50 172 ALA A C 1
ATOM 1366 O O . ALA A 1 172 ? 1.886 -8.648 -15.241 1.00 59.50 172 ALA A O 1
ATOM 1367 N N . VAL A 1 173 ? 1.886 -6.409 -15.387 1.00 60.22 173 VAL A N 1
ATOM 1368 C CA . VAL A 1 173 ? 0.836 -6.271 -16.408 1.00 60.22 173 VAL A CA 1
ATOM 1369 C C . VAL A 1 173 ? 1.443 -6.044 -17.797 1.00 60.22 173 VAL A C 1
ATOM 1371 O O . VAL A 1 173 ? 0.755 -6.142 -18.811 1.00 60.22 173 VAL A O 1
ATOM 1374 N N . LEU A 1 174 ? 2.754 -5.786 -17.850 1.00 61.47 174 LEU A N 1
ATOM 1375 C CA . LEU A 1 174 ? 3.544 -5.835 -19.069 1.00 61.47 174 LEU A CA 1
ATOM 1376 C C . LEU A 1 174 ? 3.952 -7.297 -19.315 1.00 61.47 174 LEU A C 1
ATOM 1378 O O . LEU A 1 174 ? 4.341 -7.987 -18.375 1.00 61.47 174 LEU A O 1
ATOM 1382 N N . PRO A 1 175 ? 3.909 -7.798 -20.559 1.00 58.78 175 PRO A N 1
ATOM 1383 C CA . PRO A 1 175 ? 4.318 -9.164 -20.876 1.00 58.78 175 PRO A CA 1
ATOM 1384 C C . PRO A 1 175 ? 5.848 -9.306 -20.784 1.00 58.78 175 PRO A C 1
ATOM 1386 O O . PRO A 1 175 ? 6.550 -9.376 -21.794 1.00 58.78 175 PRO A O 1
ATOM 1389 N N . LEU A 1 176 ? 6.392 -9.315 -19.566 1.00 67.38 176 LEU A N 1
ATOM 1390 C CA . LEU A 1 176 ? 7.803 -9.574 -19.313 1.00 67.38 176 LEU A CA 1
ATOM 1391 C C . LEU A 1 176 ? 8.064 -11.076 -19.371 1.00 67.38 176 LEU A C 1
ATOM 1393 O O . LEU A 1 176 ? 7.513 -11.865 -18.607 1.00 67.38 176 LEU A O 1
ATOM 1397 N N . GLN A 1 177 ? 8.943 -11.473 -20.285 1.00 72.25 177 GLN A N 1
ATOM 1398 C CA . GLN A 1 177 ? 9.397 -12.851 -20.387 1.00 72.25 177 GLN A CA 1
ATOM 1399 C C . GLN A 1 177 ? 10.553 -13.071 -19.410 1.00 72.25 177 GLN A C 1
ATOM 1401 O O . GLN A 1 177 ? 11.656 -12.558 -19.604 1.00 72.25 177 GLN A O 1
ATOM 1406 N N . PHE A 1 178 ? 10.302 -13.841 -18.352 1.00 79.94 178 PHE A N 1
ATOM 1407 C CA . PHE A 1 178 ? 11.345 -14.256 -17.419 1.00 79.94 178 PHE A CA 1
ATOM 1408 C C . PHE A 1 178 ? 12.140 -15.436 -17.999 1.00 79.94 178 PHE A C 1
ATOM 1410 O O . PHE A 1 178 ? 11.535 -16.445 -18.377 1.00 79.94 178 PHE A O 1
ATOM 1417 N N . PRO A 1 179 ? 13.485 -15.368 -18.033 1.00 82.12 179 PRO A N 1
ATOM 1418 C CA . PRO A 1 179 ? 14.319 -16.503 -18.410 1.00 82.12 179 PRO A CA 1
ATOM 1419 C C . PRO A 1 179 ? 14.005 -17.759 -17.582 1.00 82.12 179 PRO A C 1
ATOM 1421 O O . PRO A 1 179 ? 13.825 -17.680 -16.364 1.00 82.12 179 PRO A O 1
ATOM 1424 N N . ALA A 1 180 ? 14.010 -18.932 -18.226 1.00 79.25 180 ALA A N 1
ATOM 1425 C CA . ALA A 1 180 ? 13.694 -20.218 -17.589 1.00 79.25 180 ALA A CA 1
ATOM 1426 C C . ALA A 1 180 ? 14.470 -20.506 -16.280 1.00 79.25 180 ALA A C 1
ATOM 1428 O O . ALA A 1 180 ? 13.861 -21.007 -15.333 1.00 79.25 180 ALA A O 1
ATOM 1429 N N . PRO A 1 181 ? 15.770 -20.159 -16.146 1.00 81.12 181 PRO A N 1
ATOM 1430 C CA . PRO A 1 181 ? 16.511 -20.366 -14.895 1.00 81.12 181 PRO A CA 1
ATOM 1431 C C . PRO A 1 181 ? 15.958 -19.598 -13.684 1.00 81.12 181 PRO A C 1
ATOM 1433 O O . PRO A 1 181 ? 16.227 -19.989 -12.543 1.00 81.12 181 PRO A O 1
ATOM 1436 N N . LEU A 1 182 ? 15.206 -18.517 -13.926 1.00 81.69 182 LEU A N 1
ATOM 1437 C CA . LEU A 1 182 ? 14.568 -17.693 -12.897 1.00 81.69 182 LEU A CA 1
ATOM 1438 C C . LEU A 1 182 ? 13.134 -18.163 -12.618 1.00 81.69 182 LEU A C 1
ATOM 1440 O O . LEU A 1 182 ? 12.728 -18.221 -11.462 1.00 81.69 182 LEU A O 1
ATOM 1444 N N . SER A 1 183 ? 12.390 -18.560 -13.655 1.00 82.62 183 SER A N 1
ATOM 1445 C CA . SER A 1 183 ? 10.967 -18.914 -13.542 1.00 82.62 183 SER A CA 1
ATOM 1446 C C . SER A 1 183 ? 10.683 -20.373 -13.162 1.00 82.62 183 SER A C 1
ATOM 1448 O O . SER A 1 183 ? 9.579 -20.701 -12.727 1.00 82.62 183 SER A O 1
ATOM 1450 N N . ALA A 1 184 ? 11.667 -21.271 -13.273 1.00 83.31 184 ALA A N 1
ATOM 1451 C CA . ALA A 1 184 ? 11.485 -22.699 -12.992 1.00 83.31 184 ALA A CA 1
ATOM 1452 C C . ALA A 1 184 ? 11.470 -23.066 -11.495 1.00 83.31 184 ALA A C 1
ATOM 1454 O O . ALA A 1 184 ? 11.255 -24.231 -11.148 1.00 83.31 184 ALA A O 1
ATOM 1455 N N . ARG A 1 185 ? 11.739 -22.118 -10.593 1.00 87.06 185 ARG A N 1
ATOM 1456 C CA . ARG A 1 185 ? 11.965 -22.404 -9.171 1.00 87.06 185 ARG A CA 1
ATOM 1457 C C . ARG A 1 185 ? 10.694 -22.291 -8.320 1.00 87.06 185 ARG A C 1
ATOM 1459 O O . ARG A 1 185 ? 9.618 -21.986 -8.836 1.00 87.06 185 ARG A O 1
ATOM 1466 N N . TRP A 1 186 ? 10.756 -22.704 -7.055 1.00 91.19 186 TRP A N 1
ATOM 1467 C CA . TRP A 1 186 ? 9.555 -22.925 -6.244 1.00 91.19 186 TRP A CA 1
ATOM 1468 C C . TRP A 1 186 ? 8.960 -21.613 -5.738 1.00 91.19 186 TRP A C 1
ATOM 1470 O O . TRP A 1 186 ? 7.781 -21.361 -5.982 1.00 91.19 186 TRP A O 1
ATOM 1480 N N . PHE A 1 187 ? 9.768 -20.756 -5.106 1.00 91.50 187 PHE A N 1
ATOM 1481 C CA . PHE A 1 187 ? 9.274 -19.488 -4.556 1.00 91.50 187 PHE A CA 1
ATOM 1482 C C . PHE A 1 187 ? 8.802 -18.535 -5.656 1.00 91.50 187 PHE A C 1
ATOM 1484 O O . PHE A 1 187 ? 7.776 -17.882 -5.477 1.00 91.50 187 PHE A O 1
ATOM 1491 N N . PHE A 1 188 ? 9.480 -18.527 -6.811 1.00 88.06 188 PHE A N 1
ATOM 1492 C CA . PHE A 1 188 ? 8.999 -17.827 -8.007 1.00 88.06 188 PHE A CA 1
ATOM 1493 C C . PHE A 1 188 ? 7.577 -18.267 -8.378 1.00 88.06 188 PHE A C 1
ATOM 1495 O O . PHE A 1 188 ? 6.684 -17.443 -8.555 1.00 88.06 188 PHE A O 1
ATOM 1502 N N . ARG A 1 189 ? 7.341 -19.577 -8.516 1.00 88.19 189 ARG A N 1
ATOM 1503 C CA . ARG A 1 189 ? 6.031 -20.089 -8.946 1.00 88.19 189 ARG A CA 1
ATOM 1504 C C . ARG A 1 189 ? 4.953 -19.845 -7.901 1.00 88.19 189 ARG A C 1
ATOM 1506 O O . ARG A 1 189 ? 3.836 -19.499 -8.264 1.00 88.19 189 ARG A O 1
ATOM 1513 N N . LEU A 1 190 ? 5.297 -19.981 -6.623 1.00 90.06 190 LEU A N 1
ATOM 1514 C CA . LEU A 1 190 ? 4.378 -19.689 -5.532 1.00 90.06 190 LEU A CA 1
ATOM 1515 C C . LEU A 1 190 ? 3.960 -18.214 -5.531 1.00 90.06 190 LEU A C 1
ATOM 1517 O O . LEU A 1 190 ? 2.772 -17.930 -5.418 1.00 90.06 190 LEU A O 1
ATOM 1521 N N . SER A 1 191 ? 4.900 -17.277 -5.689 1.00 86.56 191 SER A N 1
ATOM 1522 C CA . SER A 1 191 ? 4.566 -15.849 -5.668 1.00 86.56 191 SER A CA 1
ATOM 1523 C C . SER A 1 191 ? 3.631 -15.451 -6.809 1.00 86.56 191 SER A C 1
ATOM 1525 O O . SER A 1 191 ? 2.718 -14.674 -6.577 1.00 86.56 191 SER A O 1
ATOM 1527 N N . HIS A 1 192 ? 3.820 -16.008 -8.009 1.00 84.25 192 HIS A N 1
ATOM 1528 C CA . HIS A 1 192 ? 2.958 -15.741 -9.171 1.00 84.25 192 HIS A CA 1
ATOM 1529 C C . HIS A 1 192 ? 1.625 -16.499 -9.136 1.00 84.25 192 HIS A C 1
ATOM 1531 O O . HIS A 1 192 ? 0.765 -16.255 -9.971 1.00 84.25 192 HIS A O 1
ATOM 1537 N N . TRP A 1 193 ? 1.467 -17.465 -8.229 1.00 84.81 193 TRP A N 1
ATOM 1538 C CA . TRP A 1 193 ? 0.186 -18.130 -8.006 1.00 84.81 193 TRP A CA 1
ATOM 1539 C C . TRP A 1 193 ? -0.687 -17.371 -6.997 1.00 84.81 193 TRP A C 1
ATOM 1541 O O . TRP A 1 193 ? -1.910 -17.440 -7.078 1.00 84.81 193 TRP A O 1
ATOM 1551 N N . ILE A 1 194 ? -0.064 -16.677 -6.037 1.00 81.56 194 ILE A N 1
ATOM 1552 C CA . ILE A 1 194 ? -0.762 -15.934 -4.975 1.00 81.56 194 ILE A CA 1
ATOM 1553 C C . ILE A 1 194 ? -1.070 -14.485 -5.390 1.00 81.56 194 ILE A C 1
ATOM 1555 O O . ILE A 1 194 ? -2.062 -13.931 -4.916 1.00 81.56 194 ILE A O 1
ATOM 1559 N N . ALA A 1 195 ? -0.211 -13.871 -6.210 1.00 67.62 195 ALA A N 1
ATOM 1560 C CA . ALA A 1 195 ? -0.360 -12.504 -6.716 1.00 67.62 195 ALA A CA 1
ATOM 1561 C C . ALA A 1 195 ? -1.135 -12.473 -8.038 1.00 67.62 195 ALA A C 1
ATOM 1563 O O . ALA A 1 195 ? -1.959 -11.547 -8.194 1.00 67.62 195 ALA A O 1
#

pLDDT: mean 88.34, std 7.09, range [58.78, 96.31]